Protein AF-A0A291QU76-F1 (afdb_monomer)

pLDDT: mean 84.88, std 20.22, range [33.25, 98.44]

Nearest PDB structures (foldseek):
  8gyr-assembly1_A  TM=4.270E-01  e=1.114E-06  Leptospira interrogans
  8gyr-assembly2_B  TM=4.145E-01  e=8.036E-07  Leptospira interrogans
  2mog-assembly1_A  TM=7.307E-01  e=1.819E-03  Leptospira interrogans
  5ftx-assembly1_A  TM=3.458E-01  e=3.756E-04  Geobacillus stearothermophilus
  7r5j-assembly1_10  TM=3.584E-01  e=9.470E-04  Homo sapiens

Structure (mmCIF, N/CA/C/O backbone):
data_AF-A0A291QU76-F1
#
_entry.id   AF-A0A291QU76-F1
#
loop_
_atom_site.group_PDB
_atom_site.id
_atom_site.type_symbol
_atom_site.label_atom_id
_atom_site.label_alt_id
_atom_site.label_comp_id
_atom_site.label_asym_id
_atom_site.label_entity_id
_atom_site.label_seq_id
_atom_site.pdbx_PDB_ins_code
_atom_site.Cartn_x
_atom_site.Cartn_y
_atom_site.Cartn_z
_atom_site.occupancy
_atom_site.B_iso_or_equiv
_atom_site.auth_seq_id
_atom_site.auth_comp_id
_atom_site.auth_asym_id
_atom_site.auth_atom_id
_atom_site.pdbx_PDB_model_num
ATOM 1 N N . MET A 1 1 ? -95.114 -8.558 73.281 1.00 39.03 1 MET A N 1
ATOM 2 C CA . MET A 1 1 ? -94.793 -9.530 72.217 1.00 39.03 1 MET A CA 1
ATOM 3 C C . MET A 1 1 ? -93.273 -9.663 72.216 1.00 39.03 1 MET A C 1
ATOM 5 O O . MET A 1 1 ? -92.618 -8.633 72.259 1.00 39.03 1 MET A O 1
ATOM 9 N N . LEU A 1 2 ? -92.805 -10.906 72.375 1.00 35.25 2 LEU A N 1
ATOM 10 C CA . LEU A 1 2 ? -91.443 -11.464 72.524 1.00 35.25 2 LEU A CA 1
ATOM 11 C C . LEU A 1 2 ? -90.247 -10.592 72.062 1.00 35.25 2 LEU A C 1
ATOM 13 O O . LEU A 1 2 ? -90.360 -9.896 71.069 1.00 35.25 2 LEU A O 1
ATOM 17 N N . GLY A 1 3 ? -89.036 -10.650 72.624 1.00 33.84 3 GLY A N 1
ATOM 18 C CA . GLY A 1 3 ? -88.432 -11.538 73.617 1.00 33.84 3 GLY A CA 1
ATOM 19 C C . GLY A 1 3 ? -86.895 -11.352 73.636 1.00 33.84 3 GLY A C 1
ATOM 20 O O . GLY A 1 3 ? -86.283 -11.093 72.609 1.00 33.84 3 GLY A O 1
ATOM 21 N N . TYR A 1 4 ? -86.337 -11.429 74.845 1.00 39.12 4 TYR A N 1
ATOM 22 C CA . TYR A 1 4 ? -85.013 -11.892 75.300 1.00 39.12 4 TYR A CA 1
ATOM 23 C C . TYR A 1 4 ? -83.750 -11.945 74.387 1.00 39.12 4 TYR A C 1
ATOM 25 O O . TYR A 1 4 ? -83.685 -12.710 73.436 1.00 39.12 4 TYR A O 1
ATOM 33 N N . ILE A 1 5 ? -82.694 -11.235 74.843 1.00 42.47 5 ILE A N 1
ATOM 34 C CA . ILE A 1 5 ? -81.331 -11.696 75.252 1.00 42.47 5 ILE A CA 1
ATOM 35 C C . ILE A 1 5 ? -80.608 -12.753 74.372 1.00 42.47 5 ILE A C 1
ATOM 37 O O . ILE A 1 5 ? -81.045 -13.894 74.339 1.00 42.47 5 ILE A O 1
ATOM 41 N N . ASN A 1 6 ? -79.395 -12.477 73.846 1.00 38.00 6 ASN A N 1
ATOM 42 C CA . ASN A 1 6 ? -78.096 -12.831 74.476 1.00 38.00 6 ASN A CA 1
ATOM 43 C C . ASN A 1 6 ? -76.852 -12.539 73.601 1.00 38.00 6 ASN A C 1
ATOM 45 O O . ASN A 1 6 ? -76.893 -12.509 72.377 1.00 38.00 6 ASN A O 1
ATOM 49 N N . LYS A 1 7 ? -75.741 -12.368 74.319 1.00 43.84 7 LYS A N 1
ATOM 50 C CA . LYS A 1 7 ? -74.349 -12.068 73.966 1.00 43.84 7 LYS A CA 1
ATOM 51 C C . LYS A 1 7 ? -73.712 -13.019 72.941 1.00 43.84 7 LYS A C 1
ATOM 53 O O . LYS A 1 7 ? -73.830 -14.227 73.097 1.00 43.84 7 LYS A O 1
ATOM 58 N N . GLN A 1 8 ? -72.860 -12.479 72.067 1.00 41.19 8 GLN A N 1
ATOM 59 C CA . GLN A 1 8 ? -71.546 -13.058 71.751 1.00 41.19 8 GLN A CA 1
ATOM 60 C C . GLN A 1 8 ? -70.577 -11.932 71.366 1.00 41.19 8 GLN A C 1
ATOM 62 O O . GLN A 1 8 ? -70.930 -10.969 70.692 1.00 41.19 8 GLN A O 1
ATOM 67 N N . LEU A 1 9 ? -69.365 -12.066 71.880 1.00 39.44 9 LEU A N 1
ATOM 68 C CA . LEU A 1 9 ? -68.277 -11.107 71.921 1.00 39.44 9 LEU A CA 1
ATOM 69 C C . LEU A 1 9 ? -67.178 -11.669 71.015 1.00 39.44 9 LEU A C 1
ATOM 71 O O . LEU A 1 9 ? -66.659 -12.729 71.342 1.00 39.44 9 LEU A O 1
ATOM 75 N N . ILE A 1 10 ? -66.798 -11.003 69.921 1.00 42.12 10 ILE A N 1
ATOM 76 C CA . ILE A 1 10 ? -65.513 -11.278 69.253 1.00 42.12 10 ILE A CA 1
ATOM 77 C C . ILE A 1 10 ? -64.851 -9.954 68.874 1.00 42.12 10 ILE A C 1
ATOM 79 O O . ILE A 1 10 ? -65.246 -9.262 67.940 1.00 42.12 10 ILE A O 1
ATOM 83 N N . ILE A 1 11 ? -63.823 -9.633 69.654 1.00 43.44 11 ILE A N 1
ATOM 84 C CA . ILE A 1 11 ? -62.737 -8.712 69.337 1.00 43.44 11 ILE A CA 1
ATOM 85 C C . ILE A 1 11 ? -61.771 -9.470 68.421 1.00 43.44 11 ILE A C 1
ATOM 87 O O . ILE A 1 11 ? -61.241 -10.493 68.848 1.00 43.44 11 ILE A O 1
ATOM 91 N N . ILE A 1 12 ? -61.479 -8.954 67.223 1.00 42.62 12 ILE A N 1
ATOM 92 C CA . ILE A 1 12 ? -60.177 -9.167 66.573 1.00 42.62 12 ILE A CA 1
ATOM 93 C C . ILE A 1 12 ? -59.678 -7.823 66.042 1.00 42.62 12 ILE A C 1
ATOM 95 O O . ILE A 1 12 ? -60.292 -7.178 65.196 1.00 42.62 12 ILE A O 1
ATOM 99 N N . CYS A 1 13 ? -58.553 -7.420 66.616 1.00 34.59 13 CYS A N 1
ATOM 100 C CA . CYS A 1 13 ? -57.717 -6.300 66.235 1.00 34.59 13 CYS A CA 1
ATOM 101 C C . CYS A 1 13 ? -56.844 -6.613 65.000 1.00 34.59 13 CYS A C 1
ATOM 103 O O . CYS A 1 13 ? -56.487 -7.765 64.773 1.00 34.59 13 CYS A O 1
ATOM 105 N N . LEU A 1 14 ? -56.361 -5.523 64.382 1.00 33.25 14 LEU A N 1
ATOM 106 C CA . LEU A 1 14 ? -55.008 -5.302 63.827 1.00 33.25 14 LEU A CA 1
ATOM 107 C C . LEU A 1 14 ? -54.698 -5.517 62.320 1.00 33.25 14 LEU A C 1
ATOM 109 O O . LEU A 1 14 ? -54.847 -6.593 61.759 1.00 33.25 14 LEU A O 1
ATOM 113 N N . LEU A 1 15 ? -54.053 -4.453 61.801 1.00 35.44 15 LEU A N 1
ATOM 114 C CA . LEU A 1 15 ? -52.901 -4.390 60.875 1.00 35.44 15 LEU A CA 1
ATOM 115 C C . LEU A 1 15 ? -53.131 -4.334 59.348 1.00 35.44 15 LEU A C 1
ATOM 117 O O . LEU A 1 15 ? -53.222 -5.335 58.653 1.00 35.44 15 LEU A O 1
ATOM 121 N N . SER A 1 16 ? -53.103 -3.089 58.849 1.00 43.22 16 SER A N 1
ATOM 122 C CA . SER A 1 16 ? -52.225 -2.565 57.780 1.00 43.22 16 SER A CA 1
ATOM 123 C C . SER A 1 16 ? -51.611 -3.526 56.749 1.00 43.22 16 SER A C 1
ATOM 125 O O . SER A 1 16 ? -50.797 -4.368 57.114 1.00 43.22 16 SER A O 1
ATOM 127 N N . ALA A 1 17 ? -51.780 -3.213 55.459 1.00 40.34 17 ALA A N 1
ATOM 128 C CA . ALA A 1 17 ? -50.692 -3.292 54.476 1.00 40.34 17 ALA A CA 1
ATOM 129 C C . ALA A 1 17 ? -51.059 -2.512 53.203 1.00 40.34 17 ALA A C 1
ATOM 131 O O . ALA A 1 17 ? -51.956 -2.897 52.456 1.00 40.34 17 ALA A O 1
ATOM 132 N N . GLY A 1 18 ? -50.352 -1.407 52.957 1.00 40.91 18 GLY A N 1
ATOM 133 C CA . GLY A 1 18 ? -50.346 -0.746 51.659 1.00 40.91 18 GLY A CA 1
ATOM 134 C C . GLY A 1 18 ? -49.706 -1.661 50.618 1.00 40.91 18 GLY A C 1
ATOM 135 O O . GLY A 1 18 ? -48.586 -2.135 50.804 1.00 40.91 18 GLY A O 1
ATOM 136 N N . MET A 1 19 ? -50.418 -1.905 49.522 1.00 39.62 19 MET A N 1
ATOM 137 C CA . MET A 1 19 ? -49.893 -2.601 48.351 1.00 39.62 19 MET A CA 1
ATOM 138 C C . MET A 1 19 ? -48.936 -1.664 47.598 1.00 39.62 19 MET A C 1
ATOM 140 O O . MET A 1 19 ? -49.296 -0.997 46.632 1.00 39.62 19 MET A O 1
ATOM 144 N N . LEU A 1 20 ? -47.693 -1.605 48.073 1.00 41.12 20 LEU A N 1
ATOM 145 C CA . LEU A 1 20 ? -46.532 -1.232 47.272 1.00 41.12 20 LEU A CA 1
ATOM 146 C C . LEU A 1 20 ? -46.257 -2.409 46.333 1.00 41.12 20 LEU A C 1
ATOM 148 O O . LEU A 1 20 ? -45.605 -3.382 46.705 1.00 41.12 20 LEU A O 1
ATOM 152 N N . ILE A 1 21 ? -46.805 -2.349 45.119 1.00 49.16 21 ILE A N 1
ATOM 153 C CA . ILE A 1 21 ? -46.389 -3.252 44.047 1.00 49.16 21 ILE A CA 1
ATOM 154 C C . ILE A 1 21 ? -45.008 -2.774 43.610 1.00 49.16 21 ILE A C 1
ATOM 156 O O . ILE A 1 21 ? -44.861 -1.807 42.864 1.00 49.16 21 ILE A O 1
ATOM 160 N N . CYS A 1 22 ? -43.994 -3.435 44.158 1.00 36.03 22 CYS A N 1
ATOM 161 C CA . CYS A 1 22 ? -42.604 -3.311 43.768 1.00 36.03 22 CYS A CA 1
ATOM 162 C C . CYS A 1 22 ? -42.485 -3.519 42.254 1.00 36.03 22 CYS A C 1
ATOM 164 O O . CYS A 1 22 ? -42.681 -4.628 41.757 1.00 36.03 22 CYS A O 1
ATOM 166 N N . TRP A 1 23 ? -42.139 -2.465 41.515 1.00 36.78 23 TRP A N 1
ATOM 167 C CA . TRP A 1 23 ? -41.517 -2.642 40.210 1.00 36.78 23 TRP A CA 1
ATOM 168 C C . TRP A 1 23 ? -40.226 -3.437 40.420 1.00 36.78 23 TRP A C 1
ATOM 170 O O . TRP A 1 23 ? -39.407 -3.036 41.256 1.00 36.78 23 TRP A O 1
ATOM 180 N N . PRO A 1 24 ? -40.016 -4.564 39.721 1.00 47.06 24 PRO A N 1
ATOM 181 C CA . PRO A 1 24 ? -38.728 -5.220 39.765 1.00 47.06 24 PRO A CA 1
ATOM 182 C C . PRO A 1 24 ? -37.724 -4.267 39.121 1.00 47.06 24 PRO A C 1
ATOM 184 O O . PRO A 1 24 ? -37.724 -4.055 37.909 1.00 47.06 24 PRO A O 1
ATOM 187 N N . ASN A 1 25 ? -36.869 -3.676 39.956 1.00 40.41 25 ASN A N 1
ATOM 188 C CA . ASN A 1 25 ? -35.617 -3.074 39.530 1.00 40.41 25 ASN A CA 1
ATOM 189 C C . ASN A 1 25 ? -34.747 -4.194 38.947 1.00 40.41 25 ASN A C 1
ATOM 191 O O . ASN A 1 25 ? -33.848 -4.708 39.611 1.00 40.41 25 ASN A O 1
ATOM 195 N N . HIS A 1 26 ? -35.003 -4.585 37.700 1.00 43.62 26 HIS A N 1
ATOM 196 C CA . HIS A 1 26 ? -33.980 -5.204 36.877 1.00 43.62 26 HIS A CA 1
ATOM 197 C C . HIS A 1 26 ? -32.959 -4.111 36.561 1.00 43.62 26 HIS A C 1
ATOM 199 O O . HIS A 1 26 ? -32.961 -3.506 35.493 1.00 43.62 26 HIS A O 1
ATOM 205 N N . LEU A 1 27 ? -32.078 -3.844 37.524 1.00 46.00 27 LEU A N 1
ATOM 206 C CA . LEU A 1 27 ? -30.747 -3.345 37.223 1.00 46.00 27 LEU A CA 1
ATOM 207 C C . LEU A 1 27 ? -30.069 -4.465 36.434 1.00 46.00 27 LEU A C 1
ATOM 209 O O . LEU A 1 27 ? -29.415 -5.333 37.007 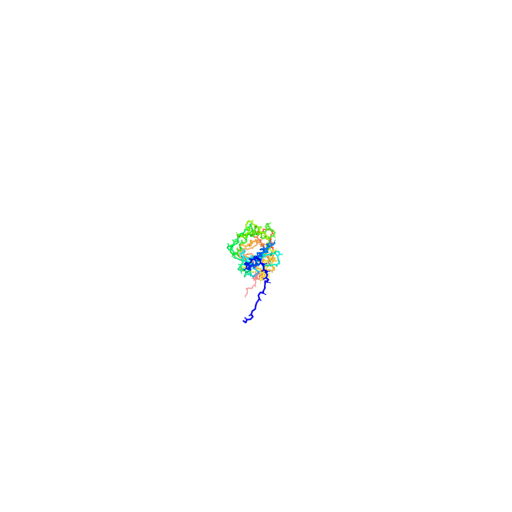1.00 46.00 27 LEU A O 1
ATOM 213 N N . ALA A 1 28 ? -30.321 -4.514 35.126 1.00 48.72 28 ALA A N 1
ATOM 214 C CA . ALA A 1 28 ? -29.556 -5.354 34.227 1.00 48.72 28 ALA A CA 1
ATOM 215 C C . ALA A 1 28 ? -28.096 -4.937 34.406 1.00 48.72 28 ALA A C 1
ATOM 217 O O . ALA A 1 28 ? -27.732 -3.796 34.112 1.00 48.72 28 ALA A O 1
ATOM 218 N N . ALA A 1 29 ? -27.289 -5.830 34.982 1.00 58.94 29 ALA A N 1
ATOM 219 C CA . ALA A 1 29 ? -25.856 -5.631 35.059 1.00 58.94 29 ALA A CA 1
ATOM 220 C C . ALA A 1 29 ? -25.370 -5.359 33.633 1.00 58.94 29 ALA A C 1
ATOM 222 O O 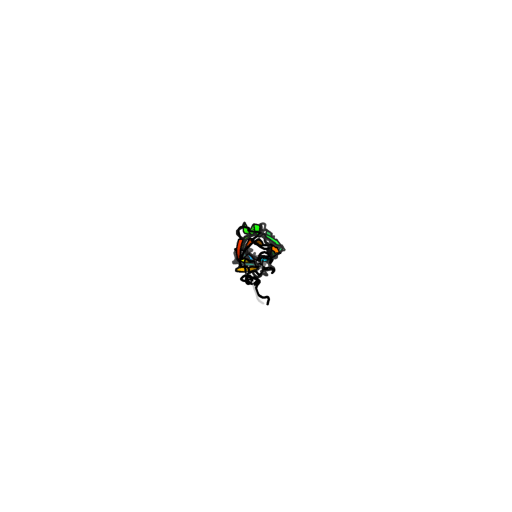. ALA A 1 29 ? -25.632 -6.143 32.722 1.00 58.94 29 ALA A O 1
ATOM 223 N N . GLN A 1 30 ? -24.760 -4.196 33.427 1.00 68.38 30 GLN A N 1
ATOM 224 C CA . GLN A 1 30 ? -24.302 -3.784 32.110 1.00 68.38 30 GLN A CA 1
ATOM 225 C C . GLN A 1 30 ? -23.217 -4.773 31.671 1.00 68.38 30 GLN A C 1
ATOM 227 O O . GLN A 1 30 ? -22.220 -4.926 32.382 1.00 68.38 30 GLN A O 1
ATOM 232 N N . ALA A 1 31 ? -23.439 -5.472 30.553 1.00 80.56 31 ALA A N 1
ATOM 233 C CA . ALA A 1 31 ? -22.505 -6.470 30.043 1.00 80.56 31 ALA A CA 1
ATOM 234 C C . ALA A 1 31 ? -21.096 -5.869 29.923 1.00 80.56 31 ALA A C 1
ATOM 236 O O . ALA A 1 31 ? -20.922 -4.709 29.519 1.00 80.56 31 ALA A O 1
ATOM 237 N N . LYS A 1 32 ? -20.072 -6.636 30.298 1.00 86.00 32 LYS A N 1
ATOM 238 C CA . LYS A 1 32 ? -18.687 -6.161 30.326 1.00 86.00 32 LYS A CA 1
ATOM 239 C C . LYS A 1 32 ? -18.028 -6.443 28.984 1.00 86.00 32 LYS A C 1
ATOM 241 O O . LYS A 1 32 ? -18.043 -7.568 28.500 1.00 86.00 32 LYS A O 1
ATOM 246 N N . VAL A 1 33 ? -17.356 -5.439 28.420 1.00 89.06 33 VAL A N 1
ATOM 247 C CA . VAL A 1 33 ? -16.551 -5.645 27.206 1.00 89.06 33 VAL A CA 1
ATOM 248 C C . VAL A 1 33 ? -15.379 -6.588 27.507 1.00 89.06 33 VAL A C 1
ATOM 250 O O . VAL A 1 33 ? -14.545 -6.281 28.374 1.00 89.06 33 VAL A O 1
ATOM 253 N N . LEU A 1 34 ? -15.312 -7.700 26.776 1.00 89.81 34 LEU A N 1
ATOM 254 C CA . LEU A 1 34 ? -14.244 -8.697 26.811 1.00 89.81 34 LEU A CA 1
ATOM 255 C C . LEU A 1 34 ? -13.094 -8.339 25.874 1.00 89.81 34 LEU A C 1
ATOM 257 O O . LEU A 1 34 ? -11.945 -8.316 26.308 1.00 89.81 34 LEU A O 1
ATOM 261 N N . SER A 1 35 ? -13.400 -8.059 24.610 1.00 92.62 35 SER A N 1
ATOM 262 C CA . SER A 1 35 ? -12.402 -7.811 23.572 1.00 92.62 35 SER A CA 1
ATOM 263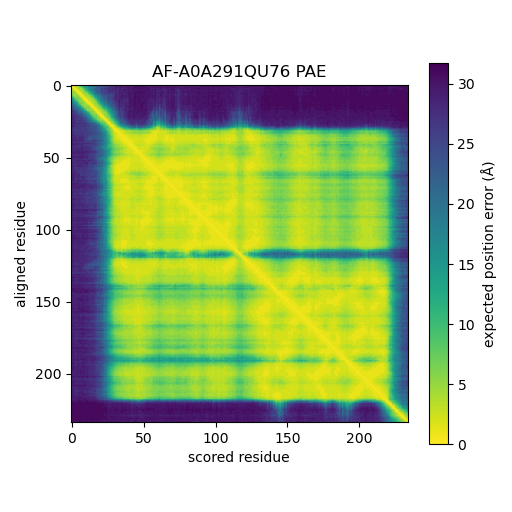 C C . SER A 1 35 ? -12.907 -6.819 22.532 1.00 92.62 35 SER A C 1
ATOM 265 O O . SER A 1 35 ? -14.088 -6.459 22.493 1.00 92.62 35 SER A O 1
ATOM 267 N N . ILE A 1 36 ? -11.978 -6.363 21.699 1.00 96.19 36 ILE A N 1
ATOM 268 C CA . ILE A 1 36 ? -12.253 -5.479 20.581 1.00 96.19 36 ILE A CA 1
ATOM 269 C C . ILE A 1 36 ? -11.540 -5.993 19.334 1.00 96.19 36 ILE A C 1
ATOM 271 O O . ILE A 1 36 ? -10.402 -6.453 19.404 1.00 96.19 36 ILE A O 1
ATOM 275 N N . GLU A 1 37 ? -12.232 -5.942 18.205 1.00 97.31 37 GLU A N 1
ATOM 276 C CA . GLU A 1 37 ? -11.709 -6.292 16.888 1.00 97.31 37 GLU A CA 1
ATOM 277 C C . GLU A 1 37 ? -11.714 -5.044 16.005 1.00 97.31 37 GLU A C 1
ATOM 279 O O . GLU A 1 37 ? -12.698 -4.299 15.971 1.00 97.31 37 GLU A O 1
ATOM 284 N N . ALA A 1 38 ? -10.627 -4.828 15.267 1.00 97.94 38 ALA A N 1
ATOM 285 C CA . ALA A 1 38 ? -10.529 -3.795 14.248 1.00 97.94 38 ALA A CA 1
ATOM 286 C C . ALA A 1 38 ? -10.846 -4.365 12.860 1.00 97.94 38 ALA A C 1
ATOM 288 O O . ALA A 1 38 ? -10.333 -5.411 12.472 1.00 97.94 38 ALA A O 1
ATOM 289 N N . VAL A 1 39 ? -11.646 -3.639 12.079 1.00 97.50 39 VAL A N 1
ATOM 290 C CA . VAL A 1 39 ? -12.041 -4.025 10.719 1.00 97.50 39 VAL A CA 1
ATOM 291 C C . VAL A 1 39 ? -11.690 -2.914 9.741 1.00 97.50 39 VAL A C 1
ATOM 293 O O . VAL A 1 39 ? -12.132 -1.778 9.898 1.00 97.50 39 VAL A O 1
ATOM 296 N N . LEU A 1 40 ? -10.926 -3.259 8.707 1.00 95.12 40 LEU A N 1
ATOM 297 C CA . LEU A 1 40 ? -10.583 -2.374 7.595 1.00 95.12 40 LEU A CA 1
ATOM 298 C C . LEU A 1 40 ? -11.649 -2.435 6.492 1.00 95.12 40 LEU A C 1
ATOM 300 O O . LEU A 1 40 ? -12.206 -3.503 6.225 1.00 95.12 40 LEU A O 1
ATOM 304 N N . ASP A 1 41 ? -11.871 -1.328 5.785 1.00 94.94 41 ASP A N 1
ATOM 305 C CA . ASP A 1 41 ? -12.591 -1.356 4.510 1.00 94.94 41 ASP A CA 1
ATOM 306 C C . ASP A 1 41 ? -11.767 -2.106 3.449 1.00 94.94 41 ASP A C 1
ATOM 308 O O . ASP A 1 41 ? -10.678 -1.672 3.065 1.00 94.94 41 ASP A O 1
ATOM 312 N N . LYS A 1 42 ? -12.282 -3.254 2.996 1.00 88.44 42 LYS A N 1
ATOM 313 C CA . LYS A 1 42 ? -11.613 -4.140 2.028 1.00 88.44 42 LYS A CA 1
ATOM 314 C C . LYS A 1 42 ? -11.684 -3.614 0.593 1.00 88.44 42 LYS A C 1
ATOM 316 O O . LYS A 1 42 ? -10.801 -3.923 -0.215 1.00 88.44 42 LYS A O 1
ATOM 321 N N . GLU A 1 43 ? -12.704 -2.811 0.296 1.00 89.81 43 GLU A N 1
ATOM 322 C CA . GLU A 1 43 ? -12.912 -2.214 -1.025 1.00 89.81 43 GLU A CA 1
ATOM 323 C C . GLU A 1 43 ? -11.997 -1.003 -1.239 1.00 89.81 43 GLU A C 1
ATOM 325 O O . GLU A 1 43 ? -11.701 -0.622 -2.373 1.00 89.81 43 GLU A O 1
ATOM 330 N N . ALA A 1 44 ? -11.482 -0.422 -0.154 1.00 91.12 44 ALA A N 1
ATOM 331 C CA . ALA A 1 44 ? -10.509 0.649 -0.236 1.00 91.12 44 ALA A CA 1
ATOM 332 C C . ALA A 1 44 ? -9.191 0.185 -0.881 1.00 91.12 44 ALA A C 1
ATOM 334 O O . ALA A 1 44 ? -8.713 -0.941 -0.703 1.00 91.12 44 ALA A O 1
ATOM 335 N N . VAL A 1 45 ? -8.553 1.109 -1.601 1.00 92.12 45 VAL A N 1
ATOM 336 C CA . VAL A 1 45 ? -7.234 0.912 -2.220 1.00 92.12 45 VAL A CA 1
ATOM 337 C C . VAL A 1 45 ? -6.147 1.430 -1.278 1.00 92.12 45 VAL A C 1
ATOM 339 O O . VAL A 1 45 ? -5.404 2.371 -1.571 1.00 92.12 45 VAL A O 1
ATOM 342 N N . VAL A 1 46 ? -6.093 0.834 -0.087 1.00 92.81 46 VAL A N 1
ATOM 343 C CA . VAL A 1 46 ? -5.175 1.246 0.983 1.00 92.81 46 VAL A CA 1
ATOM 344 C C . VAL A 1 46 ? -3.710 1.093 0.563 1.00 92.81 46 VAL A C 1
ATOM 346 O O . VAL A 1 46 ? -2.853 1.851 1.009 1.00 92.81 46 VAL A O 1
ATOM 349 N N . GLU A 1 47 ? -3.424 0.154 -0.340 1.00 91.44 47 GLU A N 1
ATOM 350 C CA . GLU A 1 47 ? -2.116 -0.113 -0.938 1.00 91.44 47 GLU A CA 1
ATOM 351 C C . GLU A 1 47 ? -1.501 1.119 -1.615 1.00 91.44 47 GLU A C 1
ATOM 353 O O . GLU A 1 47 ? -0.275 1.267 -1.632 1.00 91.44 47 GLU A O 1
ATOM 358 N N . LEU A 1 48 ? -2.336 2.006 -2.168 1.00 87.44 48 LEU A N 1
ATOM 359 C CA . LEU A 1 48 ? -1.899 3.191 -2.908 1.00 87.44 48 LEU A CA 1
ATOM 360 C C . LEU A 1 48 ? -1.997 4.480 -2.089 1.00 87.44 48 LEU A C 1
ATOM 362 O O . LEU A 1 48 ? -1.103 5.318 -2.190 1.00 87.44 48 LEU A O 1
ATOM 366 N N . TYR A 1 49 ? -3.048 4.630 -1.281 1.00 89.12 49 TYR A N 1
ATOM 367 C CA . TYR A 1 49 ? -3.384 5.919 -0.666 1.00 89.12 49 TYR A CA 1
ATOM 368 C C . TYR A 1 49 ? -3.126 6.003 0.838 1.00 89.12 49 TYR A C 1
ATOM 370 O O . TYR A 1 49 ? -3.338 7.064 1.417 1.00 89.12 49 TYR A O 1
ATOM 378 N N . ASP A 1 50 ? -2.698 4.910 1.477 1.00 92.19 50 ASP A N 1
ATOM 379 C CA . ASP A 1 50 ? -2.380 4.822 2.913 1.00 92.19 50 ASP A CA 1
ATOM 380 C C . ASP A 1 50 ? -3.507 5.285 3.854 1.00 92.19 50 ASP A C 1
ATOM 382 O O . ASP A 1 50 ? -3.320 5.392 5.062 1.00 92.19 50 ASP A O 1
ATOM 386 N N . GLN A 1 51 ? -4.701 5.520 3.318 1.00 95.19 51 GLN A N 1
ATOM 387 C CA . GLN A 1 51 ? -5.861 6.016 4.029 1.00 95.19 51 GLN A CA 1
ATOM 388 C C . GLN A 1 51 ? -7.048 5.108 3.746 1.00 95.19 51 GLN A C 1
ATOM 390 O O . GLN A 1 51 ? -7.289 4.720 2.602 1.00 95.19 51 GLN A O 1
ATOM 395 N N . THR A 1 52 ? -7.805 4.783 4.787 1.00 96.44 52 THR A N 1
ATOM 396 C CA . THR A 1 52 ? -9.021 3.983 4.647 1.00 96.44 52 THR A CA 1
ATOM 397 C C . THR A 1 52 ? -9.943 4.143 5.850 1.00 96.44 52 THR A C 1
ATOM 399 O O . THR A 1 52 ? -9.538 4.632 6.909 1.00 96.44 52 THR A O 1
ATOM 402 N N . SER A 1 53 ? -11.199 3.752 5.668 1.00 97.19 53 SER A N 1
ATOM 403 C CA . SER A 1 53 ? -12.159 3.657 6.758 1.00 97.19 53 SER A CA 1
ATOM 404 C C . SER A 1 53 ? -11.853 2.438 7.630 1.00 97.19 53 SER A C 1
ATOM 406 O O . SER A 1 53 ? -11.449 1.381 7.142 1.00 97.19 53 SER A O 1
ATOM 408 N N . ILE A 1 54 ? -12.088 2.587 8.928 1.00 97.94 54 ILE A N 1
ATOM 409 C CA . ILE A 1 54 ? -11.970 1.539 9.938 1.00 97.94 54 ILE A CA 1
ATOM 410 C C . ILE A 1 54 ? -13.272 1.452 10.739 1.00 97.94 54 ILE A C 1
ATOM 412 O O . ILE A 1 54 ? -14.000 2.435 10.897 1.00 97.94 54 ILE A O 1
ATOM 416 N N . GLY A 1 55 ? -13.562 0.272 11.269 1.00 98.12 55 GLY A N 1
ATOM 417 C CA . GLY A 1 55 ? -14.578 0.058 12.287 1.00 98.12 55 GLY A CA 1
ATOM 418 C C . GLY A 1 55 ? -14.043 -0.779 13.439 1.00 98.12 55 GLY A C 1
ATOM 419 O O . GLY A 1 55 ? -13.083 -1.524 13.262 1.00 98.12 55 GLY A O 1
ATOM 420 N N . PHE A 1 56 ? -14.691 -0.681 14.598 1.00 97.94 56 PHE A N 1
ATOM 421 C CA . PHE A 1 56 ? -14.423 -1.567 15.727 1.00 97.94 56 PHE A CA 1
ATOM 422 C C . PHE A 1 56 ? -15.661 -2.379 16.104 1.00 97.94 56 PHE A C 1
ATOM 424 O O . PHE A 1 56 ? -16.789 -1.869 16.072 1.00 97.94 56 PHE A O 1
ATOM 431 N N . ILE A 1 57 ? -15.441 -3.639 16.472 1.00 97.56 57 ILE A N 1
ATOM 432 C CA . ILE A 1 57 ? -16.448 -4.548 17.019 1.00 97.56 57 ILE A CA 1
ATOM 433 C C . ILE A 1 57 ? -16.083 -4.812 18.477 1.00 97.56 57 ILE A C 1
ATOM 435 O O . ILE A 1 57 ? -15.009 -5.322 18.771 1.00 97.56 57 ILE A O 1
ATOM 439 N N . PHE A 1 58 ? -16.975 -4.440 19.388 1.00 95.12 58 PHE A N 1
ATOM 440 C CA . PHE A 1 58 ? -16.846 -4.687 20.818 1.00 95.12 58 PHE A CA 1
ATOM 441 C C . PHE A 1 58 ? -17.569 -5.990 21.138 1.00 95.12 58 PHE A C 1
ATOM 443 O O . PHE A 1 58 ? -18.771 -6.091 20.883 1.00 95.12 58 PHE A O 1
ATOM 450 N N . HIS A 1 59 ? -16.851 -6.959 21.695 1.00 94.12 59 HIS A N 1
ATOM 451 C CA . HIS A 1 59 ? -17.403 -8.241 22.123 1.00 94.12 59 HIS A CA 1
ATOM 452 C C . HIS A 1 59 ? -17.614 -8.222 23.633 1.00 94.12 59 HIS A C 1
ATOM 454 O O . HIS A 1 59 ? -16.708 -7.855 24.386 1.00 94.12 59 HIS A O 1
ATOM 460 N N . TYR A 1 60 ? -18.802 -8.613 24.075 1.00 92.94 60 TYR A N 1
ATOM 461 C CA . TYR A 1 60 ? -19.203 -8.597 25.478 1.00 92.94 60 TYR A CA 1
ATOM 462 C C . TYR A 1 60 ? -19.217 -10.006 26.074 1.00 92.94 60 TYR A C 1
ATOM 464 O O . TYR A 1 60 ? -19.216 -11.008 25.358 1.00 92.94 60 TYR A O 1
ATOM 472 N N . ASP A 1 61 ? -19.202 -10.082 27.401 1.00 92.06 61 ASP A N 1
ATOM 473 C CA . ASP A 1 61 ? -19.191 -11.338 28.159 1.00 92.06 61 ASP A CA 1
ATOM 474 C C . ASP A 1 61 ? -20.490 -12.138 28.075 1.00 92.06 61 ASP A C 1
ATOM 476 O O . ASP A 1 61 ? -20.469 -13.358 28.219 1.00 92.06 61 ASP A O 1
ATOM 480 N N . ASP A 1 62 ? -21.593 -11.473 27.752 1.00 92.25 62 ASP A N 1
ATOM 481 C CA . ASP A 1 62 ? -22.876 -12.093 27.422 1.00 92.25 62 ASP A CA 1
ATOM 482 C C . ASP A 1 62 ? -22.950 -12.627 25.975 1.00 92.25 62 ASP A C 1
ATOM 484 O O . ASP A 1 62 ? -23.988 -13.134 25.548 1.00 92.25 62 ASP A O 1
ATOM 488 N N . GLY A 1 63 ? -21.859 -12.515 25.207 1.00 92.25 63 GLY A N 1
ATOM 489 C CA . GLY A 1 63 ? -21.774 -12.924 23.805 1.00 92.25 63 GLY A CA 1
ATOM 490 C C . GLY A 1 63 ? -22.358 -11.914 22.814 1.00 92.25 63 GLY A C 1
ATOM 491 O O . GLY A 1 63 ? -22.259 -12.121 21.601 1.00 92.25 63 GLY A O 1
ATOM 492 N N . SER A 1 64 ? -22.939 -10.807 23.284 1.00 93.31 64 SER A N 1
ATOM 493 C CA . SER A 1 64 ? -23.398 -9.734 22.407 1.00 93.31 64 SER A CA 1
ATOM 494 C C . SER A 1 64 ? -22.217 -8.997 21.766 1.00 93.31 64 SER A C 1
ATOM 496 O O . SER A 1 64 ? -21.081 -9.019 22.249 1.00 93.31 64 SER A O 1
ATOM 498 N N . CYS A 1 65 ? -22.475 -8.362 20.621 1.00 94.88 65 CYS A N 1
ATOM 499 C CA . CYS A 1 65 ? -21.477 -7.583 19.896 1.00 94.88 65 CYS A CA 1
ATOM 500 C C . CYS A 1 65 ? -22.067 -6.240 19.469 1.00 94.88 65 CYS A C 1
ATOM 502 O O . CYS A 1 65 ? -23.159 -6.190 18.896 1.00 94.88 65 CYS A O 1
ATOM 504 N N . VAL A 1 66 ? -21.325 -5.153 19.679 1.00 95.31 66 VAL A N 1
ATOM 505 C CA . VAL A 1 66 ? -21.736 -3.802 19.273 1.00 95.31 66 VAL A CA 1
ATOM 506 C C . VAL A 1 66 ? -20.664 -3.185 18.384 1.00 95.31 66 VAL A C 1
ATOM 508 O O . VAL A 1 66 ? -19.472 -3.345 18.619 1.00 95.31 66 VAL A O 1
ATOM 511 N N . LYS A 1 67 ? -21.091 -2.487 17.331 1.00 97.69 67 LYS A N 1
ATOM 512 C CA . LYS A 1 67 ? -20.204 -1.958 16.289 1.00 97.69 67 LYS A CA 1
ATOM 513 C C . LYS A 1 67 ? -20.163 -0.434 16.302 1.00 97.69 67 LYS A C 1
ATOM 515 O O . LYS A 1 67 ? -21.118 0.224 16.727 1.00 97.69 67 LYS A O 1
ATOM 520 N N . THR A 1 68 ? -19.086 0.126 15.770 1.00 97.94 68 THR A N 1
ATOM 521 C CA . THR A 1 68 ? -18.979 1.563 15.497 1.00 97.94 68 THR A CA 1
ATOM 522 C C . THR A 1 68 ? -19.784 1.988 14.274 1.00 97.94 68 THR A C 1
ATOM 524 O O . THR A 1 68 ? -20.071 1.196 13.373 1.00 97.94 68 THR A O 1
ATOM 527 N N . GLU A 1 69 ? -20.155 3.264 14.240 1.00 97.69 69 GLU A N 1
ATOM 528 C CA . GLU A 1 69 ? -20.755 3.910 13.075 1.00 97.69 69 GLU A CA 1
ATOM 529 C C . GLU A 1 69 ? -19.786 3.965 11.874 1.00 97.69 69 GLU A C 1
ATOM 531 O O . GLU A 1 69 ? -18.619 3.579 11.962 1.00 97.69 69 GLU A O 1
ATOM 536 N N . GLY A 1 70 ? -20.257 4.457 10.725 1.00 97.06 70 GLY A N 1
ATOM 537 C CA . GLY A 1 70 ? -19.451 4.522 9.502 1.00 97.06 70 GLY A CA 1
ATOM 538 C C . GLY A 1 70 ? -19.386 3.164 8.805 1.00 97.06 70 GLY A C 1
ATOM 539 O O . GLY A 1 70 ? -20.433 2.627 8.441 1.00 97.06 70 GLY A O 1
ATOM 540 N N . LEU A 1 71 ? -18.178 2.611 8.641 1.00 97.62 71 LEU A N 1
ATOM 541 C CA . LEU A 1 71 ? -17.925 1.369 7.895 1.00 97.62 71 LEU A CA 1
ATOM 542 C C . LEU A 1 71 ? -18.851 0.217 8.320 1.00 97.62 71 LEU A C 1
ATOM 544 O O . LEU A 1 71 ? -19.453 -0.448 7.481 1.00 97.62 71 LEU A O 1
ATOM 548 N N . LEU A 1 72 ? -18.995 0.007 9.631 1.00 98.06 72 LEU A N 1
ATOM 549 C CA . LEU A 1 72 ? -19.746 -1.121 10.189 1.00 98.06 72 LEU A CA 1
ATOM 550 C C . LEU A 1 72 ? -21.226 -0.819 10.458 1.00 98.06 72 LEU A C 1
ATOM 552 O O . LEU A 1 72 ? -21.954 -1.716 10.889 1.00 98.06 72 LEU A O 1
ATOM 556 N N . LYS A 1 73 ? -21.677 0.418 10.202 1.00 97.38 73 LYS A N 1
ATOM 557 C CA . LYS A 1 73 ? -23.070 0.876 10.377 1.00 97.38 73 LYS A CA 1
ATOM 558 C C . LYS A 1 73 ? -23.654 0.593 11.774 1.00 97.38 73 LYS A C 1
ATOM 560 O O . LYS A 1 73 ? -24.851 0.355 11.911 1.00 97.38 73 LYS A O 1
ATOM 565 N N . GLY A 1 74 ? -22.814 0.599 12.806 1.00 97.44 74 GLY A N 1
ATOM 566 C CA . GLY A 1 74 ? -23.215 0.353 14.186 1.00 97.44 74 GLY A CA 1
ATOM 567 C C . GLY A 1 74 ? -23.637 1.610 14.957 1.00 97.44 74 GLY A C 1
ATOM 568 O O . GLY A 1 74 ? -23.517 2.730 14.453 1.00 97.44 74 GLY A O 1
ATOM 569 N N . PRO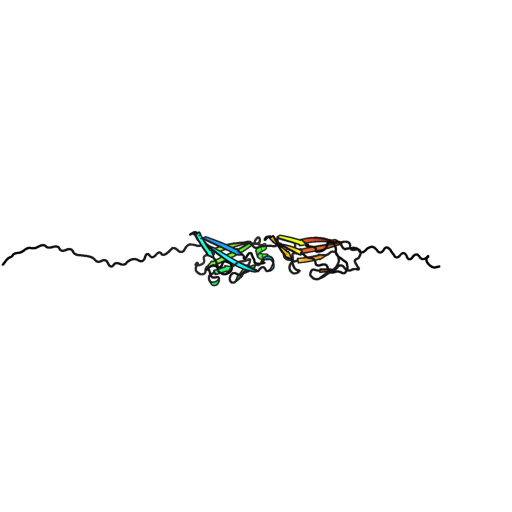 A 1 75 ? -24.141 1.437 16.192 1.00 96.12 75 PRO A N 1
ATOM 570 C CA . PRO A 1 75 ? -24.656 2.539 17.002 1.00 96.12 75 PRO A CA 1
ATOM 571 C C . PRO A 1 75 ? -23.575 3.328 17.761 1.00 96.12 75 PRO A C 1
ATOM 573 O O . PRO A 1 75 ? -23.852 4.452 18.191 1.00 96.12 75 PRO A O 1
ATOM 576 N N . ILE A 1 76 ? -22.363 2.786 17.952 1.00 94.81 76 ILE A N 1
ATOM 577 C CA . ILE A 1 76 ? -21.306 3.476 18.711 1.00 94.81 76 ILE A CA 1
ATOM 578 C C . ILE A 1 76 ? -20.773 4.648 17.887 1.00 94.81 76 ILE A C 1
ATOM 580 O O . ILE A 1 76 ? -20.231 4.471 16.797 1.00 94.81 76 ILE A O 1
ATOM 584 N N . ARG A 1 77 ? -20.912 5.859 18.430 1.00 96.38 77 ARG A N 1
ATOM 585 C CA . ARG A 1 77 ? -20.480 7.094 17.770 1.00 96.38 77 ARG A CA 1
ATOM 586 C C . ARG A 1 77 ? -19.003 7.372 18.021 1.00 96.38 77 ARG A C 1
ATOM 588 O O . ARG A 1 77 ? -18.552 7.289 19.161 1.00 96.38 77 ARG A O 1
ATOM 595 N N . TRP A 1 78 ? -18.274 7.824 17.003 1.00 96.62 78 TRP A N 1
ATOM 596 C CA . TRP A 1 78 ? -16.838 8.117 17.099 1.00 96.62 78 TRP A CA 1
ATOM 597 C C . TRP A 1 78 ? -16.512 9.163 18.158 1.00 96.62 78 TRP A C 1
ATOM 599 O O . TRP A 1 78 ? -15.510 9.054 18.853 1.00 96.62 78 TRP A O 1
ATOM 609 N N . LYS A 1 79 ? -17.401 10.143 18.356 1.00 95.06 79 LYS A N 1
ATOM 610 C CA . LYS A 1 79 ? -17.243 11.177 19.390 1.00 95.06 79 LYS A CA 1
ATOM 611 C C . LYS A 1 79 ? -17.240 10.628 20.825 1.00 95.06 79 LYS A C 1
ATOM 613 O O . LYS A 1 79 ? -16.863 11.368 21.736 1.00 95.06 79 LYS A O 1
ATOM 618 N N . HIS A 1 80 ? -17.697 9.391 21.039 1.00 94.06 80 HIS A N 1
ATOM 619 C CA . HIS A 1 80 ? -17.699 8.712 22.340 1.00 94.06 80 HIS A CA 1
ATOM 620 C C . HIS A 1 80 ? -16.464 7.832 22.560 1.00 94.06 80 HIS A C 1
ATOM 622 O O . HIS A 1 80 ? -16.322 7.267 23.639 1.00 94.06 80 HIS A O 1
ATOM 628 N N . LEU A 1 81 ? -15.569 7.744 21.576 1.00 95.00 81 LEU A N 1
ATOM 629 C CA . LEU A 1 81 ? -14.326 6.992 21.669 1.00 95.00 81 LEU A CA 1
ATOM 630 C C . LEU A 1 81 ? -13.130 7.948 21.670 1.00 95.00 81 LEU A C 1
ATOM 632 O O . LEU A 1 81 ? -13.136 8.983 20.998 1.00 95.00 81 LEU A O 1
ATOM 636 N N . SER A 1 82 ? -12.103 7.583 22.424 1.00 94.75 82 SER A N 1
ATOM 637 C CA . SER A 1 82 ? -10.733 8.051 22.259 1.00 94.75 82 SER A CA 1
ATOM 638 C C . SER A 1 82 ? -9.943 6.911 21.631 1.00 94.75 82 SER A C 1
ATOM 640 O O . SER A 1 82 ? -10.016 5.784 22.114 1.00 94.75 82 SER A O 1
ATOM 642 N N . VAL A 1 83 ? -9.253 7.182 20.526 1.00 96.81 83 VAL A N 1
ATOM 643 C CA . VAL A 1 83 ? -8.497 6.172 19.777 1.00 96.81 83 VAL A CA 1
ATOM 644 C C . VAL A 1 83 ? -7.109 6.726 19.502 1.00 96.81 83 VAL A C 1
ATOM 646 O O . VAL A 1 83 ? -6.981 7.800 18.907 1.00 96.81 83 VAL A O 1
ATOM 649 N N . SER A 1 84 ? -6.078 5.989 19.899 1.00 97.00 84 SER A N 1
ATOM 650 C CA . SER A 1 84 ? -4.679 6.314 19.623 1.00 97.00 84 SER A CA 1
ATOM 651 C C . SER A 1 84 ? -3.955 5.142 18.981 1.00 97.00 84 SER A C 1
ATOM 653 O O . SER A 1 84 ? -4.285 3.983 19.210 1.00 97.00 84 SER A O 1
ATOM 655 N N . SER A 1 85 ? -2.963 5.457 18.154 1.00 98.12 85 SER A N 1
ATOM 656 C CA . SER A 1 85 ? -2.099 4.467 17.522 1.00 98.12 85 SER A CA 1
ATOM 657 C C . SER A 1 85 ? -0.716 5.068 17.269 1.00 98.12 85 SER A C 1
ATOM 659 O O . SER A 1 85 ? -0.630 6.200 16.782 1.00 98.12 85 SER A O 1
ATOM 661 N N . PRO A 1 86 ? 0.375 4.330 17.537 1.00 97.88 86 PRO A N 1
ATOM 662 C CA . PRO A 1 86 ? 1.712 4.738 17.109 1.00 97.88 86 PRO A CA 1
ATOM 663 C C . PRO A 1 86 ? 1.907 4.667 15.585 1.00 97.88 86 PRO A C 1
ATOM 665 O O . PRO A 1 86 ? 2.724 5.403 15.031 1.00 97.88 86 PRO A O 1
ATOM 668 N N . GLN A 1 87 ? 1.175 3.787 14.889 1.00 98.25 87 GLN A N 1
ATOM 669 C CA . GLN A 1 87 ? 1.349 3.524 13.454 1.00 98.25 87 GLN A CA 1
ATOM 670 C C . GLN A 1 87 ? 0.291 4.198 12.575 1.00 98.25 87 GLN A C 1
ATOM 672 O O . GLN A 1 87 ? 0.382 4.112 11.351 1.00 98.25 87 GLN A O 1
ATOM 677 N N . ALA A 1 88 ? -0.703 4.876 13.147 1.00 97.88 88 ALA A N 1
ATOM 678 C CA . ALA A 1 88 ? -1.733 5.552 12.369 1.00 97.88 88 ALA A CA 1
ATOM 679 C C . ALA A 1 88 ? -2.257 6.817 13.048 1.00 97.88 88 ALA A C 1
ATOM 681 O O . ALA A 1 88 ? -2.386 6.901 14.266 1.00 97.88 88 ALA A O 1
ATOM 682 N N . ARG A 1 89 ? -2.643 7.801 12.234 1.00 98.06 89 ARG A N 1
ATOM 683 C CA . ARG A 1 89 ? -3.485 8.908 12.698 1.00 98.06 89 ARG A CA 1
ATOM 684 C C . ARG A 1 89 ? -4.936 8.516 12.516 1.00 98.06 89 ARG A C 1
ATOM 686 O O . ARG A 1 89 ? -5.331 8.135 11.419 1.00 98.06 89 ARG A O 1
ATOM 693 N N . PHE A 1 90 ? -5.726 8.661 13.568 1.00 97.81 90 PHE A N 1
ATOM 694 C CA . PHE A 1 90 ? -7.149 8.363 13.551 1.00 97.81 90 PHE A CA 1
ATOM 695 C C . PHE A 1 90 ? -7.982 9.648 13.539 1.00 97.81 90 PHE A C 1
ATOM 697 O O . PHE A 1 90 ? -7.690 10.599 14.266 1.00 97.81 90 PHE A O 1
ATOM 704 N N . LYS A 1 91 ? -9.050 9.674 12.736 1.00 96.94 91 LYS A N 1
ATOM 705 C CA . LYS A 1 91 ? -10.055 10.741 12.749 1.00 96.94 91 LYS A CA 1
ATOM 706 C C . LYS A 1 91 ? -11.411 10.216 12.281 1.00 96.94 91 LYS A C 1
ATOM 708 O O . LYS A 1 91 ? -11.587 9.930 11.104 1.00 96.94 91 LYS A O 1
ATOM 713 N N . ASN A 1 92 ? -12.387 10.162 13.191 1.00 95.56 92 ASN A N 1
ATOM 714 C CA . ASN A 1 92 ? -13.795 9.851 12.897 1.00 95.56 92 ASN A CA 1
ATOM 715 C C . ASN A 1 92 ? -14.002 8.592 12.030 1.00 95.56 92 ASN A C 1
ATOM 717 O O . ASN A 1 92 ? -14.723 8.635 11.035 1.00 95.56 92 ASN A O 1
ATOM 721 N N . GLY A 1 93 ? -13.352 7.483 12.390 1.00 97.12 93 GLY A N 1
ATOM 722 C CA . GLY A 1 93 ? -13.480 6.222 11.652 1.00 97.12 93 GLY A CA 1
ATOM 723 C C . GLY A 1 93 ? -12.651 6.149 10.375 1.00 97.12 93 GLY A C 1
ATOM 724 O O . GLY A 1 93 ? -12.836 5.230 9.588 1.00 97.12 93 GLY A O 1
ATOM 725 N N . VAL A 1 94 ? -11.738 7.094 10.163 1.00 97.56 94 VAL A N 1
ATOM 726 C CA . VAL A 1 94 ? -10.750 7.065 9.084 1.00 97.56 94 VAL A CA 1
ATOM 727 C C . VAL A 1 94 ? -9.360 7.013 9.700 1.00 97.56 94 VAL A C 1
ATOM 729 O O . VAL A 1 94 ? -9.073 7.736 10.658 1.00 97.56 94 VAL A O 1
ATOM 732 N N . ILE A 1 95 ? -8.498 6.171 9.139 1.00 97.56 95 ILE A N 1
ATOM 733 C CA . ILE A 1 95 ? -7.085 6.095 9.502 1.00 97.56 95 ILE A CA 1
ATOM 734 C C . ILE A 1 95 ? -6.214 6.580 8.351 1.00 97.56 95 ILE A C 1
ATOM 736 O O . ILE A 1 95 ? -6.498 6.287 7.193 1.00 97.56 95 ILE A O 1
ATOM 740 N N . LEU A 1 96 ? -5.147 7.300 8.687 1.00 97.50 96 LEU A N 1
ATOM 741 C CA . LEU A 1 96 ? -4.003 7.552 7.817 1.00 97.50 96 LEU A CA 1
ATOM 742 C C . LEU A 1 96 ? -2.812 6.776 8.381 1.00 97.50 96 LEU A C 1
ATOM 744 O O . LEU A 1 96 ? -2.336 7.067 9.481 1.00 97.50 96 LEU A O 1
ATOM 748 N N . ILE A 1 97 ? -2.362 5.780 7.636 1.00 96.81 97 ILE A N 1
ATOM 749 C CA . ILE A 1 97 ? -1.351 4.809 8.034 1.00 96.81 97 ILE A CA 1
ATOM 750 C C . ILE A 1 97 ? 0.044 5.406 7.849 1.00 96.81 97 ILE A C 1
ATOM 752 O O . ILE A 1 97 ? 0.397 5.903 6.782 1.00 96.81 97 ILE A O 1
ATOM 756 N N . ASN A 1 98 ? 0.882 5.281 8.874 1.00 95.81 98 ASN A N 1
ATOM 757 C CA . ASN A 1 98 ? 2.321 5.450 8.752 1.00 95.81 98 ASN A CA 1
ATOM 758 C C . ASN A 1 98 ? 2.951 4.106 8.353 1.00 95.81 98 ASN A C 1
ATOM 760 O O . ASN A 1 98 ? 3.128 3.207 9.178 1.00 95.81 98 ASN A O 1
ATOM 764 N N . ARG A 1 99 ? 3.297 3.973 7.069 1.00 91.31 99 ARG A N 1
ATOM 765 C CA . ARG A 1 99 ? 3.863 2.742 6.497 1.00 91.31 99 ARG A CA 1
ATOM 766 C C . ARG A 1 99 ? 5.206 2.349 7.090 1.00 91.31 99 ARG A C 1
ATOM 768 O O . ARG A 1 99 ? 5.465 1.159 7.241 1.00 91.31 99 ARG A O 1
ATOM 775 N N . GLU A 1 100 ? 6.038 3.322 7.438 1.00 92.00 100 GLU A N 1
ATOM 776 C CA . GLU A 1 100 ? 7.340 3.062 8.046 1.00 92.00 100 GLU A CA 1
ATOM 777 C C . GLU A 1 100 ? 7.172 2.476 9.450 1.00 92.00 100 GLU A C 1
ATOM 779 O O . GLU A 1 100 ? 7.698 1.399 9.733 1.00 92.00 100 GLU A O 1
ATOM 784 N N . ALA A 1 101 ? 6.355 3.125 10.285 1.00 95.44 101 ALA A N 1
ATOM 785 C CA . ALA A 1 101 ? 6.062 2.657 11.638 1.00 95.44 101 ALA A CA 1
ATOM 786 C C . ALA A 1 101 ? 5.343 1.298 11.635 1.00 95.44 101 ALA A C 1
ATOM 788 O O . ALA A 1 101 ? 5.657 0.431 12.447 1.00 95.44 101 ALA A O 1
ATOM 789 N N . SER A 1 102 ? 4.412 1.077 10.701 1.00 95.44 102 SER A N 1
ATOM 790 C CA . SER A 1 102 ? 3.738 -0.216 10.577 1.00 95.44 102 SER A CA 1
ATOM 791 C C . SER A 1 102 ? 4.673 -1.320 10.081 1.00 95.44 102 SER A C 1
ATOM 793 O O . SER A 1 102 ? 4.621 -2.423 10.612 1.00 95.44 102 SER A O 1
ATOM 795 N N . ARG A 1 103 ? 5.585 -1.053 9.133 1.00 93.38 103 ARG A N 1
ATOM 796 C CA . ARG A 1 103 ? 6.595 -2.041 8.705 1.00 93.38 103 ARG A CA 1
ATOM 797 C C . ARG A 1 103 ? 7.510 -2.447 9.861 1.00 93.38 103 ARG A C 1
ATOM 799 O O . ARG A 1 103 ? 7.784 -3.632 10.013 1.00 93.38 103 ARG A O 1
ATOM 806 N N . ALA A 1 104 ? 7.941 -1.490 10.684 1.00 94.31 104 ALA A N 1
ATOM 807 C CA . ALA A 1 104 ? 8.711 -1.784 11.894 1.00 94.31 104 ALA A CA 1
ATOM 808 C C . ALA A 1 104 ? 7.922 -2.652 12.894 1.00 94.31 104 ALA A C 1
ATOM 810 O O . ALA A 1 104 ? 8.519 -3.427 13.632 1.00 94.31 104 ALA A O 1
ATOM 811 N N . ASN A 1 105 ? 6.589 -2.566 12.864 1.00 96.69 105 ASN A N 1
ATOM 812 C CA . ASN A 1 105 ? 5.663 -3.387 13.639 1.00 96.69 105 ASN A CA 1
ATOM 813 C C . ASN A 1 105 ? 5.041 -4.531 12.812 1.00 96.69 105 ASN A C 1
ATOM 815 O O . ASN A 1 105 ? 3.838 -4.775 12.884 1.00 96.69 105 ASN A O 1
ATOM 819 N N . HIS A 1 106 ? 5.830 -5.197 11.964 1.00 95.81 106 HIS A N 1
ATOM 820 C CA . HIS A 1 106 ? 5.402 -6.383 11.204 1.00 95.81 106 HIS A CA 1
ATOM 821 C C . HIS A 1 106 ? 4.122 -6.193 10.364 1.00 95.81 106 HIS A C 1
ATOM 823 O O . HIS A 1 106 ? 3.300 -7.100 10.246 1.00 95.81 106 HIS A O 1
ATOM 829 N N . HIS A 1 107 ? 3.949 -5.007 9.776 1.00 95.44 107 HIS A N 1
ATOM 830 C CA . HIS A 1 107 ? 2.776 -4.615 8.983 1.00 95.44 107 HIS A CA 1
ATOM 831 C C . HIS A 1 107 ? 1.453 -4.649 9.758 1.00 95.44 107 HIS A C 1
ATOM 833 O O . HIS A 1 107 ? 0.384 -4.886 9.189 1.00 95.44 107 HIS A O 1
ATOM 839 N N . GLN A 1 108 ? 1.524 -4.378 11.060 1.00 96.88 108 GLN A N 1
ATOM 840 C CA . GLN A 1 108 ? 0.365 -4.222 11.925 1.00 96.88 108 GLN A CA 1
ATOM 841 C C . GLN A 1 108 ? 0.219 -2.776 12.395 1.00 96.88 108 GLN A C 1
ATOM 843 O O . GLN A 1 108 ? 1.191 -2.014 12.483 1.00 96.88 108 GLN A O 1
ATOM 848 N N . VAL A 1 109 ? -1.017 -2.400 12.698 1.00 98.12 109 VAL A N 1
ATOM 849 C CA . VAL A 1 109 ? -1.383 -1.144 13.348 1.00 98.12 109 VAL A CA 1
ATOM 850 C C . VAL A 1 109 ? -2.028 -1.488 14.680 1.00 98.12 109 VAL A C 1
ATOM 852 O O . VAL A 1 109 ? -3.060 -2.155 14.705 1.00 98.12 109 VAL A O 1
ATOM 855 N N . HIS A 1 110 ? -1.414 -1.026 15.763 1.00 98.31 110 HIS A N 1
ATOM 856 C CA . HIS A 1 110 ? -1.932 -1.202 17.111 1.00 98.31 110 HIS A CA 1
ATOM 857 C C . HIS A 1 110 ? -2.859 -0.042 17.466 1.00 98.31 110 HIS A C 1
ATOM 859 O O . HIS A 1 110 ? -2.525 1.114 17.181 1.00 98.31 110 HIS A O 1
ATOM 865 N N . PHE A 1 111 ? -3.992 -0.327 18.098 1.00 98.38 111 PHE A N 1
ATOM 866 C CA . PHE A 1 111 ? -4.930 0.681 18.577 1.00 98.38 111 PHE A CA 1
ATOM 867 C C . PHE A 1 111 ? -5.192 0.522 20.066 1.00 98.38 111 PHE A C 1
ATOM 869 O O . PHE A 1 111 ? -5.619 -0.544 20.502 1.00 98.38 111 PHE A O 1
ATOM 876 N N . ASP A 1 112 ? -5.051 1.629 20.787 1.00 97.44 112 ASP A N 1
ATOM 877 C CA . ASP A 1 112 ? -5.586 1.817 22.132 1.00 97.44 112 ASP A CA 1
ATOM 878 C C . ASP A 1 112 ? -6.912 2.572 22.031 1.00 97.44 112 ASP A C 1
ATOM 880 O O . ASP A 1 112 ? -6.993 3.637 21.408 1.00 97.44 112 ASP A O 1
ATOM 884 N N . ILE A 1 113 ? -7.966 2.005 22.614 1.00 96.06 113 ILE A N 1
ATOM 885 C CA . ILE A 1 113 ? -9.344 2.472 22.479 1.00 96.06 113 ILE A CA 1
ATOM 886 C C . ILE A 1 113 ? -9.961 2.607 23.866 1.00 96.06 113 ILE A C 1
ATOM 888 O O . ILE A 1 113 ? -10.114 1.637 24.606 1.00 96.06 113 ILE A O 1
ATOM 892 N N . GLU A 1 114 ? -10.375 3.821 24.198 1.00 92.62 114 GLU A N 1
ATOM 893 C CA . GLU A 1 114 ? -11.064 4.136 25.442 1.00 92.62 114 GLU A CA 1
ATOM 894 C C . GLU A 1 114 ? -12.454 4.690 25.122 1.00 92.62 114 GLU A C 1
ATOM 896 O O . GLU A 1 114 ? -12.600 5.674 24.391 1.00 92.62 114 GLU A O 1
ATOM 901 N N . ALA A 1 115 ? -13.498 4.073 25.674 1.00 86.50 115 ALA A N 1
ATOM 902 C CA . ALA A 1 115 ? -14.829 4.666 25.638 1.00 86.50 115 ALA A CA 1
ATOM 903 C C . ALA A 1 115 ? -14.931 5.735 26.735 1.00 86.50 115 ALA A C 1
ATOM 905 O O . ALA A 1 115 ? -14.540 5.502 27.878 1.00 86.50 115 ALA A O 1
ATOM 906 N N . LYS A 1 116 ? -15.461 6.917 26.404 1.00 77.44 116 LYS A N 1
ATOM 907 C CA . LYS A 1 116 ? -15.501 8.069 27.330 1.00 77.44 116 LYS A CA 1
ATOM 908 C C . LYS A 1 116 ? -16.294 7.807 28.616 1.00 77.44 116 LYS A C 1
ATOM 910 O O . LYS A 1 116 ? -16.104 8.508 29.604 1.00 77.44 116 LYS A O 1
ATOM 915 N N . ASP A 1 117 ? -17.188 6.827 28.602 1.00 71.12 117 ASP A N 1
ATOM 916 C CA . ASP A 1 117 ? -17.991 6.376 29.738 1.00 71.12 117 ASP A CA 1
ATOM 917 C C . ASP A 1 117 ? -17.346 5.219 30.529 1.00 71.12 117 ASP A C 1
ATOM 919 O O . ASP A 1 117 ? -17.779 4.922 31.644 1.00 71.12 117 ASP A O 1
ATOM 923 N N . ALA A 1 118 ? -16.270 4.607 30.022 1.00 67.19 118 ALA A N 1
ATOM 924 C CA . ALA A 1 118 ? -15.644 3.406 30.581 1.00 67.19 118 ALA A CA 1
ATOM 925 C C . ALA A 1 118 ? -14.596 3.664 31.683 1.00 67.19 118 ALA A C 1
ATOM 927 O O . ALA A 1 118 ? -13.796 2.779 31.991 1.00 67.19 118 ALA A O 1
ATOM 928 N N . LYS A 1 119 ? -14.614 4.848 32.314 1.00 70.38 119 LYS A N 1
ATOM 929 C CA . LYS A 1 119 ? -13.801 5.196 33.501 1.00 70.38 119 LYS A CA 1
ATOM 930 C C . LYS A 1 119 ? -12.304 4.839 33.376 1.00 70.38 119 LYS A C 1
ATOM 932 O O . LYS A 1 119 ? -11.734 4.287 34.315 1.00 70.38 119 LYS A O 1
ATOM 937 N N . GLY A 1 120 ? -11.661 5.123 32.241 1.00 72.88 120 GLY A N 1
ATOM 938 C CA . GLY A 1 120 ? -10.221 4.881 32.074 1.00 72.88 120 GLY A CA 1
ATOM 939 C C . GLY A 1 120 ? -9.833 3.465 31.644 1.00 72.88 120 GLY A C 1
ATOM 940 O O . GLY A 1 120 ? -8.643 3.167 31.560 1.00 72.88 120 GLY A O 1
ATOM 941 N N . LYS A 1 121 ? -10.789 2.563 31.375 1.00 86.25 121 LYS A N 1
ATOM 942 C CA . LYS A 1 121 ? -10.461 1.242 30.821 1.00 86.25 121 LYS A CA 1
ATOM 943 C C . LYS A 1 121 ? -10.074 1.378 29.346 1.00 86.25 121 LYS A C 1
ATOM 945 O O . LYS A 1 121 ? -10.936 1.611 28.500 1.00 86.25 121 LYS A O 1
ATOM 950 N N . VAL A 1 122 ? -8.798 1.147 29.054 1.00 92.38 122 VAL A N 1
ATOM 951 C CA . VAL A 1 122 ? -8.270 1.056 27.688 1.00 92.38 122 VAL A CA 1
ATOM 952 C C . VAL A 1 122 ? -8.393 -0.382 27.186 1.00 92.38 122 VAL A C 1
ATOM 954 O O . VAL A 1 122 ? -8.040 -1.335 27.883 1.00 92.38 122 VAL A O 1
ATOM 957 N N . LEU A 1 123 ? -8.937 -0.538 25.985 1.00 94.19 123 LEU A N 1
ATOM 958 C CA . LEU A 1 123 ? -8.974 -1.784 25.230 1.00 94.19 123 LEU A CA 1
ATOM 959 C C . LEU A 1 123 ? -7.972 -1.690 24.086 1.00 94.19 123 LEU A C 1
ATOM 961 O O . LEU A 1 123 ? -7.872 -0.641 23.457 1.00 94.19 123 LEU A O 1
ATOM 965 N N . ALA A 1 124 ? -7.284 -2.788 23.799 1.00 96.44 124 ALA A N 1
ATOM 966 C CA . ALA A 1 124 ? -6.281 -2.835 22.749 1.00 96.44 124 ALA A CA 1
ATOM 967 C C . ALA A 1 124 ? -6.656 -3.849 21.664 1.00 96.44 124 ALA A C 1
ATOM 969 O O . ALA A 1 124 ? -7.204 -4.913 21.967 1.00 96.44 124 ALA A O 1
ATOM 970 N N . CYS A 1 125 ? -6.337 -3.530 20.413 1.00 97.50 125 CYS A N 1
ATOM 971 C CA . CYS A 1 125 ? -6.398 -4.476 19.301 1.00 97.50 125 CYS A CA 1
ATOM 972 C C . CYS A 1 125 ? -5.384 -4.147 18.212 1.00 97.50 125 CYS A C 1
ATOM 974 O O . CYS A 1 125 ? -5.046 -2.983 17.990 1.00 97.50 125 CYS A O 1
ATOM 976 N N . ASP A 1 126 ? -4.996 -5.181 17.474 1.00 97.62 126 ASP A N 1
ATOM 977 C CA . ASP A 1 126 ? -4.123 -5.070 16.315 1.00 97.62 126 ASP A CA 1
ATOM 978 C C . ASP A 1 126 ? -4.905 -5.255 15.015 1.00 97.62 126 ASP A C 1
ATOM 980 O O . ASP A 1 126 ? -5.859 -6.032 14.931 1.00 97.62 126 ASP A O 1
ATOM 984 N N . LEU A 1 127 ? -4.468 -4.544 13.980 1.00 96.94 127 LEU A N 1
ATOM 985 C CA . LEU A 1 127 ? -4.986 -4.653 12.625 1.00 96.94 127 LEU A CA 1
ATOM 986 C C . LEU A 1 127 ? -3.839 -4.907 11.652 1.00 96.94 127 LEU A C 1
ATOM 988 O O . LEU A 1 127 ? -2.969 -4.053 11.475 1.00 96.94 127 LEU A O 1
ATOM 992 N N . ALA A 1 128 ? -3.861 -6.054 10.979 1.00 95.56 128 ALA A N 1
ATOM 993 C CA . ALA A 1 128 ? -2.973 -6.298 9.850 1.00 95.56 128 ALA A CA 1
ATOM 994 C C . ALA A 1 128 ? -3.377 -5.411 8.664 1.00 95.56 128 ALA A C 1
ATOM 996 O O . ALA A 1 128 ? -4.558 -5.320 8.318 1.00 95.56 128 ALA A O 1
ATOM 997 N N . ILE A 1 129 ? -2.397 -4.777 8.021 1.00 95.44 129 ILE A N 1
ATOM 998 C CA . ILE A 1 129 ? -2.625 -3.936 6.843 1.00 95.44 129 ILE A CA 1
ATOM 999 C C . ILE A 1 129 ? -1.946 -4.528 5.599 1.00 95.44 129 ILE A C 1
ATOM 1001 O O . ILE A 1 129 ? -0.844 -5.070 5.702 1.00 95.44 129 ILE A O 1
ATOM 1005 N N . PRO A 1 130 ? -2.548 -4.401 4.399 1.00 94.81 130 PRO A N 1
ATOM 1006 C CA . PRO A 1 130 ? -1.914 -4.837 3.157 1.00 94.81 130 PRO A CA 1
ATOM 1007 C C . PRO A 1 130 ? -0.584 -4.127 2.943 1.00 94.81 130 PRO A C 1
ATOM 1009 O O . PRO A 1 130 ? -0.524 -2.910 3.088 1.00 94.81 130 PRO A O 1
ATOM 1012 N N . TYR A 1 131 ? 0.465 -4.840 2.559 1.00 93.75 131 TYR A N 1
ATOM 1013 C CA . TYR A 1 131 ? 1.804 -4.294 2.333 1.00 93.75 131 TYR A CA 1
ATOM 1014 C C . TYR A 1 131 ? 2.350 -4.765 0.987 1.00 93.75 131 TYR A C 1
ATOM 1016 O O . TYR A 1 131 ? 1.814 -5.690 0.384 1.00 93.75 131 TYR A O 1
ATOM 1024 N N . LEU A 1 132 ? 3.382 -4.089 0.485 1.00 94.69 132 LEU A N 1
ATOM 1025 C CA . LEU A 1 132 ? 4.038 -4.477 -0.760 1.00 94.69 132 LEU A CA 1
ATOM 1026 C C . LEU A 1 132 ? 4.925 -5.699 -0.503 1.00 94.69 132 LEU A C 1
ATOM 1028 O O . LEU A 1 132 ? 5.844 -5.611 0.306 1.00 94.69 132 LEU A O 1
ATOM 1032 N N . ASP A 1 133 ? 4.639 -6.809 -1.177 1.00 95.31 133 ASP A N 1
ATOM 1033 C CA . ASP A 1 133 ? 5.335 -8.086 -1.000 1.00 95.31 133 ASP A CA 1
ATOM 1034 C C . ASP A 1 133 ? 6.498 -8.223 -1.992 1.00 95.31 133 ASP A C 1
ATOM 1036 O O . ASP A 1 133 ? 7.632 -8.520 -1.622 1.00 95.31 133 ASP A O 1
ATOM 1040 N N . SER A 1 134 ? 6.248 -7.911 -3.265 1.00 96.50 134 SER A N 1
ATOM 1041 C CA . SER A 1 134 ? 7.278 -7.915 -4.306 1.00 96.50 134 SER A CA 1
ATOM 1042 C C . SER A 1 134 ? 6.981 -6.922 -5.428 1.00 96.50 134 SER A C 1
ATOM 1044 O O . SER A 1 134 ? 5.886 -6.365 -5.530 1.00 96.50 134 SER A O 1
ATOM 1046 N N . ILE A 1 135 ? 7.980 -6.692 -6.282 1.00 97.94 135 ILE A N 1
ATOM 1047 C CA . ILE A 1 135 ? 7.860 -5.867 -7.486 1.00 97.94 135 ILE A CA 1
ATOM 1048 C C . ILE A 1 135 ? 8.328 -6.631 -8.722 1.00 97.94 135 ILE A C 1
ATOM 1050 O O . ILE A 1 135 ? 9.211 -7.486 -8.639 1.00 97.94 135 ILE A O 1
ATOM 1054 N N . ARG A 1 136 ? 7.777 -6.286 -9.887 1.00 97.88 136 ARG A N 1
ATOM 1055 C CA . ARG A 1 136 ? 8.190 -6.845 -11.182 1.00 97.88 136 ARG A CA 1
ATOM 1056 C C . ARG A 1 136 ? 8.100 -5.815 -12.299 1.00 97.88 136 ARG A C 1
ATOM 1058 O O . ARG A 1 136 ? 7.304 -4.884 -12.228 1.00 97.88 136 ARG A O 1
ATOM 1065 N N . PHE A 1 137 ? 8.873 -6.025 -13.360 1.00 97.75 137 PHE A N 1
ATOM 1066 C CA . PHE A 1 137 ? 8.617 -5.351 -14.630 1.00 97.75 137 PHE A CA 1
ATOM 1067 C C . PHE A 1 137 ? 7.457 -6.032 -15.362 1.00 97.75 137 PHE A C 1
ATOM 1069 O O . PHE A 1 137 ? 7.402 -7.260 -15.414 1.00 97.75 137 PHE A O 1
ATOM 1076 N N . ASN A 1 138 ? 6.572 -5.237 -15.960 1.00 97.06 138 ASN A N 1
ATOM 1077 C CA . ASN A 1 138 ? 5.534 -5.707 -16.876 1.00 97.06 138 ASN A CA 1
ATOM 1078 C C . ASN A 1 138 ? 5.730 -5.042 -18.247 1.00 97.06 138 ASN A C 1
ATOM 1080 O O . ASN A 1 138 ? 5.163 -3.991 -18.542 1.00 97.06 138 ASN A O 1
ATOM 1084 N N . HIS A 1 139 ? 6.617 -5.618 -19.058 1.00 93.56 139 HIS A N 1
ATOM 1085 C CA . HIS A 1 139 ? 7.022 -5.041 -20.340 1.00 93.56 139 HIS A CA 1
ATOM 1086 C C . HIS A 1 139 ? 5.931 -5.160 -21.403 1.00 93.56 139 HIS A C 1
ATOM 1088 O O . HIS A 1 139 ? 5.362 -6.227 -21.601 1.00 93.56 139 HIS A O 1
ATOM 1094 N N . TYR A 1 140 ? 5.701 -4.076 -22.145 1.00 90.38 140 TYR A N 1
ATOM 1095 C CA . TYR A 1 140 ? 4.732 -4.042 -23.250 1.00 90.38 140 TYR A CA 1
ATOM 1096 C C . TYR A 1 140 ? 5.329 -4.467 -24.604 1.00 90.38 140 TYR A C 1
ATOM 1098 O O . TYR A 1 140 ? 4.624 -4.507 -25.610 1.00 90.38 140 TYR A O 1
ATOM 1106 N N . THR A 1 141 ? 6.638 -4.727 -24.656 1.00 90.75 141 THR A N 1
ATOM 1107 C CA . THR A 1 141 ? 7.368 -5.164 -25.855 1.00 90.75 141 THR A CA 1
ATOM 1108 C C . THR A 1 141 ? 8.562 -6.023 -25.454 1.00 90.75 141 THR A C 1
ATOM 1110 O O . THR A 1 141 ? 9.160 -5.815 -24.398 1.00 90.75 141 THR A O 1
ATOM 1113 N N . ASP A 1 142 ? 8.978 -6.910 -26.351 1.00 90.31 142 ASP A N 1
ATOM 1114 C CA . ASP A 1 142 ? 10.156 -7.757 -26.154 1.00 90.31 142 ASP A CA 1
ATOM 1115 C C . ASP A 1 142 ? 11.472 -7.020 -26.442 1.00 90.31 142 ASP A C 1
ATOM 1117 O O . ASP A 1 142 ? 12.557 -7.541 -26.190 1.00 90.31 142 ASP A O 1
ATOM 1121 N N . SER A 1 143 ? 11.423 -5.827 -27.048 1.00 94.12 143 SER A N 1
ATOM 1122 C CA . SER A 1 143 ? 12.623 -5.059 -27.405 1.00 94.12 143 SER A CA 1
ATOM 1123 C C . SER A 1 143 ? 12.383 -3.554 -27.525 1.00 94.12 143 SER A C 1
ATOM 1125 O O . SER A 1 143 ? 11.365 -3.101 -28.056 1.00 94.12 143 SER A O 1
ATOM 1127 N N . LEU A 1 144 ? 13.385 -2.777 -27.117 1.00 95.12 144 LEU A N 1
ATOM 1128 C CA . LEU A 1 144 ? 13.470 -1.332 -27.298 1.00 95.12 144 LEU A CA 1
ATOM 1129 C C . LEU A 1 144 ? 13.719 -0.985 -28.765 1.00 95.12 144 LEU A C 1
ATOM 1131 O O . LEU A 1 144 ? 14.431 -1.689 -29.480 1.00 95.12 144 LEU A O 1
ATOM 1135 N N . LYS A 1 145 ? 13.184 0.153 -29.198 1.00 93.69 145 LYS A N 1
ATOM 1136 C CA . LYS A 1 145 ? 13.539 0.781 -30.471 1.00 93.69 145 LYS A CA 1
ATOM 1137 C C . LYS A 1 145 ? 14.335 2.046 -30.182 1.00 93.69 145 LYS A C 1
ATOM 1139 O O . LYS A 1 145 ? 13.968 2.821 -29.300 1.00 93.69 145 LYS A O 1
ATOM 1144 N N . LEU A 1 146 ? 15.408 2.254 -30.936 1.00 93.69 146 LEU A N 1
ATOM 1145 C CA . LEU A 1 146 ? 16.217 3.464 -30.840 1.00 93.69 146 LEU A CA 1
ATOM 1146 C C . LEU A 1 146 ? 15.389 4.712 -31.184 1.00 93.69 146 LEU A C 1
ATOM 1148 O O . LEU A 1 146 ? 14.556 4.680 -32.089 1.00 93.69 146 LEU A O 1
ATOM 1152 N N . GLY A 1 147 ? 15.608 5.806 -30.454 1.00 92.81 147 GLY A N 1
ATOM 1153 C CA . GLY A 1 147 ? 14.921 7.088 -30.647 1.00 92.81 147 GLY A CA 1
ATOM 1154 C C . GLY A 1 147 ? 13.460 7.123 -30.195 1.00 92.81 147 GLY A C 1
ATOM 1155 O O . GLY A 1 147 ? 12.816 8.161 -30.326 1.00 92.81 147 GLY A O 1
ATOM 1156 N N . ILE A 1 148 ? 12.929 6.027 -29.647 1.00 94.25 148 ILE A N 1
ATOM 1157 C CA . ILE A 1 148 ? 11.538 5.926 -29.195 1.00 94.25 148 ILE A CA 1
ATOM 1158 C C . ILE A 1 148 ? 11.508 5.807 -27.672 1.00 94.25 148 ILE A C 1
ATOM 1160 O O . ILE A 1 148 ? 12.306 5.088 -27.072 1.00 94.25 148 ILE A O 1
ATOM 1164 N N . ARG A 1 149 ? 10.574 6.527 -27.043 1.00 96.12 149 ARG A N 1
ATOM 1165 C CA . ARG A 1 149 ? 10.326 6.417 -25.605 1.00 96.12 149 ARG A CA 1
ATOM 1166 C C . ARG A 1 149 ? 9.667 5.083 -25.290 1.00 96.12 149 ARG A C 1
ATOM 1168 O O . ARG A 1 149 ? 8.655 4.731 -25.890 1.00 96.12 149 ARG A O 1
ATOM 1175 N N . TYR A 1 150 ? 10.240 4.372 -24.334 1.00 96.25 150 TYR A N 1
ATOM 1176 C CA . TYR A 1 150 ? 9.727 3.111 -23.842 1.00 96.25 150 TYR A CA 1
ATOM 1177 C C . TYR A 1 150 ? 9.281 3.250 -22.393 1.00 96.25 150 TYR A C 1
ATOM 1179 O O . TYR A 1 150 ? 10.107 3.495 -21.517 1.00 96.25 150 TYR A O 1
ATOM 1187 N N . TYR A 1 151 ? 7.987 3.076 -22.145 1.00 96.69 151 TYR A N 1
ATOM 1188 C CA . TYR A 1 151 ? 7.432 3.167 -20.803 1.00 96.69 151 TYR A CA 1
ATOM 1189 C C . TYR A 1 151 ? 7.838 1.953 -19.957 1.00 96.69 151 TYR A C 1
ATOM 1191 O O . TYR A 1 151 ? 7.513 0.809 -20.282 1.00 96.69 151 TYR A O 1
ATOM 1199 N N . LEU A 1 152 ? 8.540 2.206 -18.855 1.00 97.31 152 LEU A N 1
ATOM 1200 C CA . LEU A 1 152 ? 8.954 1.206 -17.877 1.00 97.31 152 LEU A CA 1
ATOM 1201 C C . LEU A 1 152 ? 7.830 0.972 -16.866 1.00 97.31 152 LEU A C 1
ATOM 1203 O O . LEU A 1 152 ? 7.792 1.596 -15.806 1.00 97.31 152 LEU A O 1
ATOM 1207 N N . ASN A 1 153 ? 6.933 0.038 -17.172 1.00 97.25 153 ASN A N 1
ATOM 1208 C CA . ASN A 1 153 ? 5.906 -0.363 -16.220 1.00 97.25 153 ASN A CA 1
ATOM 1209 C C . ASN A 1 153 ? 6.499 -1.270 -15.135 1.00 97.25 153 ASN A C 1
ATOM 1211 O O . ASN A 1 153 ? 6.984 -2.371 -15.420 1.00 97.25 153 ASN A O 1
ATOM 1215 N N . VAL A 1 154 ? 6.431 -0.808 -13.890 1.00 97.62 154 VAL A N 1
ATOM 1216 C CA . VAL A 1 154 ? 6.767 -1.597 -12.706 1.00 97.62 154 VAL A CA 1
ATOM 1217 C C . VAL A 1 154 ? 5.504 -1.787 -11.893 1.00 97.62 154 VAL A C 1
ATOM 1219 O O . VAL A 1 154 ? 4.849 -0.819 -11.517 1.00 97.62 154 VAL A O 1
ATOM 1222 N N . GLU A 1 155 ? 5.190 -3.036 -11.591 1.00 97.75 155 GLU A N 1
ATOM 1223 C CA . GLU A 1 155 ? 4.041 -3.408 -10.779 1.00 97.75 155 GLU A CA 1
ATOM 1224 C C . GLU A 1 155 ? 4.491 -3.815 -9.383 1.00 97.75 155 GLU A C 1
ATOM 1226 O O . GLU A 1 155 ? 5.516 -4.479 -9.215 1.00 97.75 155 GLU A O 1
ATOM 1231 N N . GLY A 1 156 ? 3.695 -3.434 -8.391 1.00 97.31 156 GLY A N 1
ATOM 1232 C CA . GLY A 1 156 ? 3.770 -3.937 -7.033 1.00 97.31 156 GLY A CA 1
ATOM 1233 C C . GLY A 1 156 ? 2.720 -5.013 -6.809 1.00 97.31 156 GLY A C 1
ATOM 1234 O O . GLY A 1 156 ? 1.546 -4.804 -7.113 1.00 97.31 156 GLY A O 1
ATOM 1235 N N . ILE A 1 157 ? 3.152 -6.147 -6.268 1.00 97.44 157 ILE A N 1
ATOM 1236 C CA . ILE A 1 157 ? 2.300 -7.244 -5.818 1.00 97.44 157 ILE A CA 1
ATOM 1237 C C . ILE A 1 157 ? 2.153 -7.092 -4.309 1.00 97.44 157 ILE A C 1
ATOM 1239 O O . ILE A 1 157 ? 3.144 -7.104 -3.578 1.00 97.44 157 I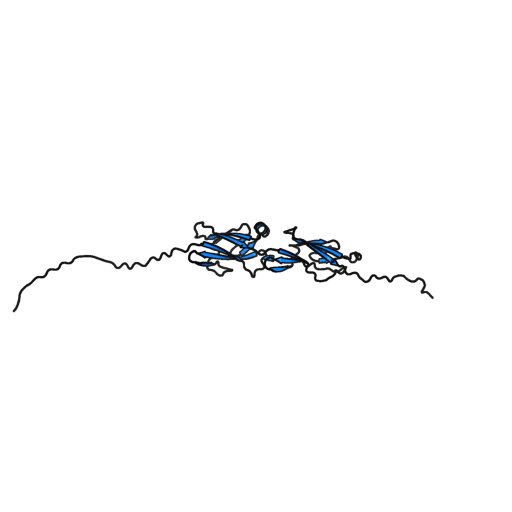LE A O 1
ATOM 1243 N N . PHE A 1 158 ? 0.925 -6.895 -3.846 1.00 95.81 158 PHE A N 1
ATOM 1244 C CA . PHE A 1 158 ? 0.636 -6.641 -2.439 1.00 95.81 158 PHE A CA 1
ATOM 1245 C C . PHE A 1 158 ? 0.198 -7.921 -1.728 1.00 95.81 158 PHE A C 1
ATOM 1247 O O . PHE A 1 158 ? -0.347 -8.829 -2.351 1.00 95.81 158 PHE A O 1
ATOM 1254 N N . SER A 1 159 ? 0.364 -7.976 -0.406 1.00 95.44 159 SER A N 1
ATOM 1255 C CA . SER A 1 159 ? -0.047 -9.116 0.425 1.00 95.44 159 SER A CA 1
ATOM 1256 C C . SER A 1 159 ? -1.558 -9.388 0.409 1.00 95.44 159 SER A C 1
ATOM 1258 O O . SER A 1 159 ? -1.996 -10.476 0.766 1.00 95.44 159 SER A O 1
ATOM 1260 N N . SER A 1 160 ? -2.362 -8.430 -0.064 1.00 93.44 160 SER A N 1
ATOM 1261 C CA . SER A 1 160 ? -3.787 -8.614 -0.365 1.00 93.44 160 SER A CA 1
ATOM 1262 C C . SER A 1 160 ? -4.057 -9.381 -1.668 1.00 93.44 160 SER A C 1
ATOM 1264 O O . SER A 1 160 ? -5.211 -9.664 -1.978 1.00 93.44 160 SER A O 1
ATOM 1266 N N . GLY A 1 161 ? -3.024 -9.679 -2.462 1.00 93.56 161 GLY A N 1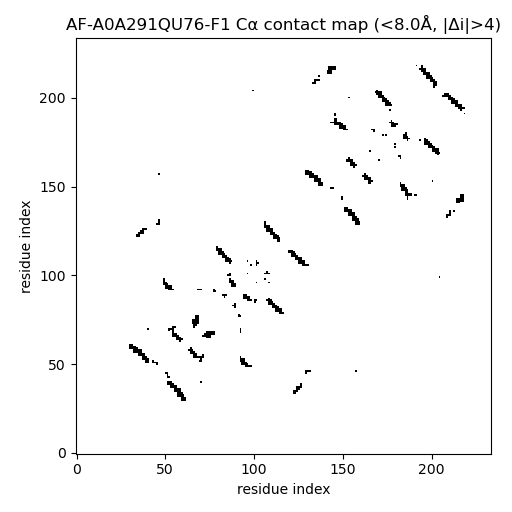
ATOM 1267 C CA . GLY A 1 161 ? -3.123 -10.253 -3.806 1.00 93.56 161 GLY A CA 1
ATOM 1268 C C . GLY A 1 161 ? -3.394 -9.226 -4.911 1.00 93.56 161 GLY A C 1
ATOM 1269 O O . GLY A 1 161 ? -3.372 -9.578 -6.090 1.00 93.56 161 GLY A O 1
ATOM 1270 N N . LYS A 1 162 ? -3.629 -7.952 -4.565 1.00 94.56 162 LYS A N 1
ATOM 1271 C CA . LYS A 1 162 ? -3.808 -6.879 -5.553 1.00 94.56 162 LYS A CA 1
ATOM 1272 C C . LYS A 1 162 ? -2.479 -6.566 -6.247 1.00 94.56 162 LYS A C 1
ATOM 1274 O O . LYS A 1 162 ? -1.414 -6.625 -5.632 1.00 94.56 162 LYS A O 1
ATOM 1279 N N . ILE A 1 163 ? -2.560 -6.195 -7.523 1.00 96.75 163 ILE A N 1
ATOM 1280 C CA . ILE A 1 163 ? -1.412 -5.789 -8.337 1.00 96.75 163 ILE A CA 1
ATOM 1281 C C . ILE A 1 163 ? -1.679 -4.383 -8.859 1.00 96.75 163 ILE A C 1
ATOM 1283 O O . ILE A 1 163 ? -2.696 -4.154 -9.514 1.00 96.75 163 ILE A O 1
ATOM 1287 N N . PHE A 1 164 ? -0.775 -3.448 -8.574 1.00 96.25 164 PHE A N 1
ATOM 1288 C CA . PHE A 1 164 ? -0.906 -2.060 -9.015 1.00 96.25 164 PHE A CA 1
ATOM 1289 C C . PHE A 1 164 ? 0.395 -1.524 -9.613 1.00 96.25 164 PHE A C 1
ATOM 1291 O O . PHE A 1 164 ? 1.472 -1.888 -9.133 1.00 96.25 164 PHE A O 1
ATOM 1298 N N . PRO A 1 165 ? 0.324 -0.629 -10.615 1.00 95.75 165 PRO A N 1
ATOM 1299 C CA . PRO A 1 165 ? 1.505 0.065 -11.106 1.00 95.75 165 PRO A CA 1
ATOM 1300 C C . PRO A 1 165 ? 2.094 0.953 -10.002 1.00 95.75 165 PRO A C 1
ATOM 1302 O O . PRO A 1 165 ? 1.370 1.610 -9.250 1.00 95.75 165 PRO A O 1
ATOM 1305 N N . LEU A 1 166 ? 3.420 0.977 -9.902 1.00 95.38 166 LEU A N 1
ATOM 1306 C CA . LEU A 1 166 ? 4.163 1.842 -8.991 1.00 95.38 166 LEU A CA 1
ATOM 1307 C C . LEU A 1 166 ? 4.672 3.056 -9.750 1.00 95.38 166 LEU A C 1
ATOM 1309 O O . LEU A 1 166 ? 5.320 2.906 -10.774 1.00 95.38 166 LEU A O 1
ATOM 1313 N N . ASP A 1 167 ? 4.436 4.256 -9.235 1.00 93.06 167 ASP A N 1
ATOM 1314 C CA . ASP A 1 167 ? 4.862 5.496 -9.881 1.00 93.06 167 ASP A CA 1
ATOM 1315 C C . ASP A 1 167 ? 6.318 5.884 -9.544 1.00 93.06 167 ASP A C 1
ATOM 1317 O O . ASP A 1 167 ? 7.020 5.237 -8.757 1.00 93.06 167 ASP A O 1
ATOM 1321 N N . THR A 1 168 ? 6.792 6.991 -10.121 1.00 93.06 168 THR A N 1
ATOM 1322 C CA . THR A 1 168 ? 8.109 7.565 -9.798 1.00 93.06 168 THR A CA 1
ATOM 1323 C C . THR A 1 168 ? 8.243 8.035 -8.356 1.00 93.06 168 THR A C 1
ATOM 1325 O O . THR A 1 168 ? 9.370 8.285 -7.930 1.00 93.06 168 THR A O 1
ATOM 1328 N N . ASN A 1 169 ? 7.163 8.187 -7.584 1.00 92.00 169 ASN A N 1
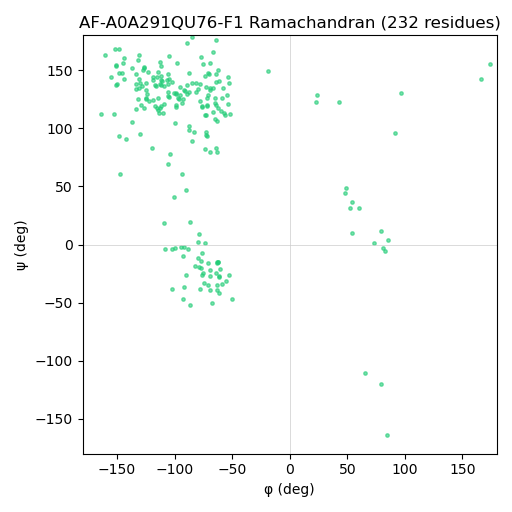ATOM 1329 C CA . ASN A 1 169 ? 7.268 8.508 -6.163 1.00 92.00 169 ASN A CA 1
ATOM 1330 C C . ASN A 1 169 ? 7.717 7.281 -5.373 1.00 92.00 169 ASN A C 1
ATOM 1332 O O . ASN A 1 169 ? 8.488 7.429 -4.425 1.00 92.00 169 ASN A O 1
ATOM 1336 N N . ARG A 1 170 ? 7.317 6.082 -5.808 1.00 93.06 170 ARG A N 1
ATOM 1337 C CA . ARG A 1 170 ? 7.613 4.816 -5.130 1.00 93.06 170 ARG A CA 1
ATOM 1338 C C . ARG A 1 170 ? 8.884 4.133 -5.607 1.00 93.06 170 ARG A C 1
ATOM 1340 O O . ARG A 1 170 ? 9.600 3.577 -4.775 1.00 93.06 170 ARG A O 1
ATOM 1347 N N . VAL A 1 171 ? 9.201 4.192 -6.900 1.00 96.31 171 VAL A N 1
ATOM 1348 C CA . VAL A 1 171 ? 10.384 3.517 -7.460 1.00 96.31 171 VAL A CA 1
ATOM 1349 C C . VAL A 1 171 ? 11.421 4.495 -8.003 1.00 96.31 171 VAL A C 1
ATOM 1351 O O . VAL A 1 171 ? 11.106 5.588 -8.476 1.00 96.31 171 VAL A O 1
ATOM 1354 N N . ARG A 1 172 ? 12.690 4.098 -7.923 1.00 97.12 172 ARG A N 1
ATOM 1355 C CA . ARG A 1 172 ? 13.819 4.742 -8.598 1.00 97.12 172 ARG A CA 1
ATOM 1356 C C . ARG A 1 172 ? 14.364 3.799 -9.663 1.00 97.12 172 ARG A C 1
ATOM 1358 O O . ARG A 1 172 ? 14.528 2.610 -9.397 1.00 97.12 172 ARG A O 1
ATOM 1365 N N . PHE A 1 173 ? 14.685 4.354 -10.827 1.00 98.00 173 PHE A N 1
ATOM 1366 C CA . PHE A 1 173 ? 15.302 3.614 -11.920 1.00 98.00 173 PHE A CA 1
ATOM 1367 C C . PHE A 1 173 ? 16.801 3.881 -12.019 1.00 98.00 173 PHE A C 1
ATOM 1369 O O . PHE A 1 173 ? 17.252 5.022 -11.920 1.00 98.00 173 PHE A O 1
ATOM 1376 N N . GLU A 1 174 ? 17.550 2.822 -12.296 1.00 97.69 174 GLU A N 1
ATOM 1377 C CA . GLU A 1 174 ? 18.939 2.862 -12.742 1.00 97.69 174 GLU A CA 1
ATOM 1378 C C . GLU A 1 174 ? 19.040 2.128 -14.078 1.00 97.69 174 GLU A C 1
ATOM 1380 O O . GLU A 1 174 ? 18.292 1.186 -14.342 1.00 97.69 174 GLU A O 1
ATOM 1385 N N . LYS A 1 175 ? 19.957 2.562 -14.941 1.00 97.88 175 LYS A N 1
ATOM 1386 C CA . LYS A 1 175 ? 20.072 2.052 -16.309 1.00 97.88 175 LYS A CA 1
ATOM 1387 C C . LYS A 1 175 ? 21.519 2.009 -16.769 1.00 97.88 175 LYS A C 1
ATOM 1389 O O . LYS A 1 175 ? 22.308 2.888 -16.428 1.00 97.88 175 LYS A O 1
ATOM 1394 N N . SER A 1 176 ? 21.828 1.035 -17.615 1.00 97.88 176 SER A N 1
ATOM 1395 C CA . SER A 1 176 ? 23.142 0.898 -18.264 1.00 97.88 176 SER A CA 1
ATOM 1396 C C . SER A 1 176 ? 23.336 1.855 -19.450 1.00 97.88 176 SER A C 1
ATOM 1398 O O . SER A 1 176 ? 24.405 2.437 -19.589 1.00 97.88 176 SER A O 1
ATOM 1400 N N . ALA A 1 177 ? 22.300 2.103 -20.260 1.00 96.62 177 ALA A N 1
ATOM 1401 C CA . ALA A 1 177 ? 22.346 3.000 -21.422 1.00 96.62 177 ALA A CA 1
ATOM 1402 C C . ALA A 1 177 ? 21.024 3.766 -21.619 1.00 96.62 177 ALA A C 1
ATOM 1404 O O . ALA A 1 177 ? 19.993 3.380 -21.074 1.00 96.62 177 ALA A O 1
ATOM 1405 N N . GLY A 1 178 ? 21.061 4.875 -22.368 1.00 95.81 178 GLY A N 1
ATOM 1406 C CA . GLY A 1 178 ? 19.904 5.754 -22.596 1.00 95.81 178 GLY A CA 1
ATOM 1407 C C . GLY A 1 178 ? 19.677 6.805 -21.499 1.00 95.81 178 GLY A C 1
ATOM 1408 O O . GLY A 1 178 ? 20.573 7.093 -20.698 1.00 95.81 178 GLY A O 1
ATOM 1409 N N . LYS A 1 179 ? 18.481 7.397 -21.474 1.00 97.06 179 LYS A N 1
ATOM 1410 C CA . LYS A 1 179 ? 18.034 8.428 -20.521 1.00 97.06 179 LYS A CA 1
ATOM 1411 C C . LYS A 1 179 ? 16.677 8.037 -19.929 1.00 97.06 179 LYS A C 1
ATOM 1413 O O . LYS A 1 179 ? 15.820 7.565 -20.668 1.00 97.06 179 LYS A O 1
ATOM 1418 N N . ILE A 1 180 ? 16.491 8.260 -18.627 1.00 96.94 180 ILE A N 1
ATOM 1419 C CA . ILE A 1 180 ? 15.192 8.106 -17.952 1.00 96.94 180 ILE A CA 1
ATOM 1420 C C . ILE A 1 180 ? 14.503 9.468 -17.890 1.00 96.94 180 ILE A C 1
ATOM 1422 O O . ILE A 1 180 ? 15.106 10.444 -17.444 1.00 96.94 180 ILE A O 1
ATOM 1426 N N . ILE A 1 181 ? 13.248 9.532 -18.329 1.00 94.94 181 ILE A N 1
ATOM 1427 C CA . ILE A 1 181 ? 12.402 10.727 -18.312 1.00 94.94 181 ILE A CA 1
ATOM 1428 C C . ILE A 1 181 ? 11.066 10.329 -17.680 1.00 94.94 181 ILE A C 1
ATOM 1430 O O . ILE A 1 181 ? 10.187 9.786 -18.343 1.00 94.94 181 ILE A O 1
ATOM 1434 N N . GLY A 1 182 ? 10.920 10.558 -16.373 1.00 93.50 182 GLY A N 1
ATOM 1435 C CA . GLY A 1 182 ? 9.782 10.029 -15.618 1.00 93.50 182 GLY A CA 1
ATOM 1436 C C . GLY A 1 182 ? 9.825 8.500 -15.575 1.00 93.50 182 GLY A C 1
ATOM 1437 O O . GLY A 1 182 ? 10.703 7.928 -14.932 1.00 93.50 182 GLY A O 1
ATOM 1438 N N . HIS A 1 183 ? 8.884 7.854 -16.263 1.00 95.44 183 HIS A N 1
ATOM 1439 C CA . HIS A 1 183 ? 8.835 6.397 -16.456 1.00 95.44 183 HIS A CA 1
ATOM 1440 C C . HIS A 1 183 ? 9.372 5.938 -17.810 1.00 95.44 183 HIS A C 1
ATOM 1442 O O . HIS A 1 183 ? 9.465 4.740 -18.051 1.00 95.44 183 HIS A O 1
ATOM 1448 N N . ASP A 1 184 ? 9.758 6.859 -18.687 1.00 96.75 184 ASP A N 1
ATOM 1449 C CA . ASP A 1 184 ? 10.207 6.495 -20.023 1.00 96.75 184 ASP A CA 1
ATOM 1450 C C . ASP A 1 184 ? 11.719 6.287 -20.062 1.00 96.75 184 ASP A C 1
ATOM 1452 O O . ASP A 1 184 ? 12.493 7.140 -19.622 1.00 96.75 184 ASP A O 1
ATOM 1456 N N . LEU A 1 185 ? 12.148 5.188 -20.672 1.00 97.44 185 LEU A N 1
ATOM 1457 C CA . LEU A 1 185 ? 13.507 4.983 -21.145 1.00 97.44 185 LEU A CA 1
ATOM 1458 C C . LEU A 1 185 ? 13.604 5.413 -22.611 1.00 97.44 185 LEU A C 1
ATOM 1460 O O . LEU A 1 185 ? 12.881 4.912 -23.468 1.00 97.44 185 LEU A O 1
ATOM 1464 N N . LEU A 1 186 ? 14.541 6.306 -22.909 1.00 96.94 186 LEU A N 1
ATOM 1465 C CA . LEU A 1 186 ? 14.890 6.704 -24.269 1.00 96.94 186 LEU A CA 1
ATOM 1466 C C . LEU A 1 186 ? 16.327 6.280 -24.572 1.00 96.94 186 LEU A C 1
ATOM 1468 O O . LEU A 1 186 ? 17.266 6.763 -23.934 1.00 96.94 186 LEU A O 1
ATOM 1472 N N . VAL A 1 187 ? 16.505 5.404 -25.559 1.00 95.88 187 VAL A N 1
ATOM 1473 C CA . VAL A 1 187 ? 17.830 5.037 -26.077 1.00 95.88 187 VAL A CA 1
ATOM 1474 C C . VAL A 1 187 ? 18.121 5.886 -27.307 1.00 95.88 187 VAL A C 1
ATOM 1476 O O . VAL A 1 187 ? 17.318 5.927 -28.235 1.00 95.88 187 VAL A O 1
ATOM 1479 N N . ASP A 1 188 ? 19.247 6.592 -27.291 1.00 92.62 188 ASP A N 1
ATOM 1480 C CA . ASP A 1 188 ? 19.646 7.482 -28.381 1.00 92.62 188 ASP A CA 1
ATOM 1481 C C . ASP A 1 188 ? 19.965 6.674 -29.656 1.00 92.62 188 ASP A C 1
ATOM 1483 O O . ASP A 1 188 ? 20.675 5.672 -29.549 1.00 92.62 188 ASP A O 1
ATOM 1487 N N . PRO A 1 189 ? 19.484 7.073 -30.851 1.00 90.44 189 PRO A N 1
ATOM 1488 C CA . PRO A 1 189 ? 19.858 6.442 -32.119 1.00 90.44 189 PRO A CA 1
ATOM 1489 C C . PRO A 1 189 ? 21.357 6.337 -32.382 1.00 90.44 189 PRO A C 1
ATOM 1491 O O . PRO A 1 189 ? 21.771 5.430 -33.100 1.00 90.44 189 PRO A O 1
ATOM 1494 N N . MET A 1 190 ? 22.169 7.219 -31.795 1.00 89.56 190 MET A N 1
ATOM 1495 C CA . MET A 1 190 ? 23.627 7.171 -31.925 1.00 89.56 190 MET A CA 1
ATOM 1496 C C . MET A 1 190 ? 24.263 5.994 -31.169 1.00 89.56 190 MET A C 1
ATOM 1498 O O . MET A 1 190 ? 25.401 5.648 -31.454 1.00 89.56 190 MET A O 1
ATOM 1502 N N . LEU A 1 191 ? 23.540 5.353 -30.242 1.00 86.00 191 LEU A N 1
ATOM 1503 C CA . LEU A 1 191 ? 23.998 4.187 -29.471 1.00 86.00 191 LEU A CA 1
ATOM 1504 C C . LEU A 1 191 ? 23.650 2.870 -30.182 1.00 86.00 191 LEU A C 1
ATOM 1506 O O . LEU A 1 191 ? 23.087 1.949 -29.584 1.00 86.00 191 LEU A O 1
ATOM 1510 N N . SER A 1 192 ? 23.933 2.801 -31.482 1.00 82.06 192 SER A N 1
ATOM 1511 C CA . SER A 1 192 ? 23.527 1.687 -32.348 1.00 82.06 192 SER A CA 1
ATOM 1512 C C . SER A 1 192 ? 24.160 0.345 -31.963 1.00 82.06 192 SER A C 1
ATOM 1514 O O . SER A 1 192 ? 23.578 -0.705 -32.194 1.00 82.06 192 SER A O 1
ATOM 1516 N N . GLU A 1 193 ? 25.314 0.365 -31.302 1.00 89.06 193 GLU A N 1
ATOM 1517 C CA . GLU A 1 193 ? 26.030 -0.812 -30.813 1.00 89.06 193 GLU A CA 1
ATOM 1518 C C . GLU A 1 193 ? 25.426 -1.429 -29.540 1.00 89.06 193 GLU A C 1
ATOM 1520 O O . GLU A 1 193 ? 25.750 -2.568 -29.182 1.00 89.06 193 GLU A O 1
ATOM 1525 N N . VAL A 1 194 ? 24.536 -0.713 -28.844 1.00 92.50 194 VAL A N 1
ATOM 1526 C CA . VAL A 1 194 ? 23.890 -1.209 -27.626 1.00 92.50 194 VAL A CA 1
ATOM 1527 C C . VAL A 1 194 ? 22.864 -2.274 -27.999 1.00 92.50 194 VAL A C 1
ATOM 1529 O O . VAL A 1 194 ? 21.823 -1.980 -28.578 1.00 92.50 194 VAL A O 1
ATOM 1532 N N . LYS A 1 195 ? 23.144 -3.528 -27.628 1.00 95.38 195 LYS A N 1
ATOM 1533 C CA . LYS A 1 195 ? 22.258 -4.680 -27.886 1.00 95.38 195 LYS A CA 1
ATOM 1534 C C . LYS A 1 195 ? 21.245 -4.939 -26.774 1.00 95.38 195 LYS A C 1
ATOM 1536 O O . LYS A 1 195 ? 20.193 -5.512 -27.033 1.00 95.38 195 LYS A O 1
ATOM 1541 N N . PHE A 1 196 ? 21.564 -4.528 -25.550 1.00 96.62 196 PHE A N 1
ATOM 1542 C CA . PHE A 1 196 ? 20.723 -4.708 -24.370 1.00 96.62 196 PHE A CA 1
ATOM 1543 C C . PHE A 1 196 ? 20.848 -3.494 -23.460 1.00 96.62 196 PHE A C 1
ATOM 1545 O O . PHE A 1 196 ? 21.945 -2.966 -23.273 1.00 96.62 196 PHE A O 1
ATOM 1552 N N . VAL A 1 197 ? 19.742 -3.099 -22.838 1.00 97.50 197 VAL A N 1
ATOM 1553 C CA . VAL A 1 197 ? 19.736 -2.138 -21.740 1.00 97.50 197 VAL A CA 1
ATOM 1554 C C . VAL A 1 197 ? 19.297 -2.852 -20.473 1.00 97.50 197 VAL A C 1
ATOM 1556 O O . VAL A 1 197 ? 18.145 -3.252 -20.332 1.00 97.50 197 VAL A O 1
ATOM 1559 N N . LYS A 1 198 ? 20.227 -2.976 -19.528 1.00 98.25 198 LYS A N 1
ATOM 1560 C CA . LYS A 1 198 ? 19.920 -3.342 -18.144 1.00 98.25 198 LYS A CA 1
ATOM 1561 C C . LYS A 1 198 ? 19.224 -2.175 -17.454 1.00 98.25 198 LYS A C 1
ATOM 1563 O O . LYS A 1 198 ? 19.795 -1.076 -17.442 1.00 98.25 198 LYS A O 1
ATOM 1568 N N . VAL A 1 199 ? 18.055 -2.419 -16.873 1.00 98.19 199 VAL A N 1
ATOM 1569 C CA . VAL A 1 199 ? 17.287 -1.467 -16.063 1.00 98.19 199 VAL A CA 1
ATOM 1570 C C . VAL A 1 199 ? 16.998 -2.092 -14.704 1.00 98.19 199 VAL A C 1
ATOM 1572 O O . VAL A 1 199 ? 16.449 -3.190 -14.625 1.00 98.19 199 VAL A O 1
ATOM 1575 N N . ARG A 1 200 ? 17.351 -1.393 -13.627 1.00 98.44 200 ARG A N 1
ATOM 1576 C CA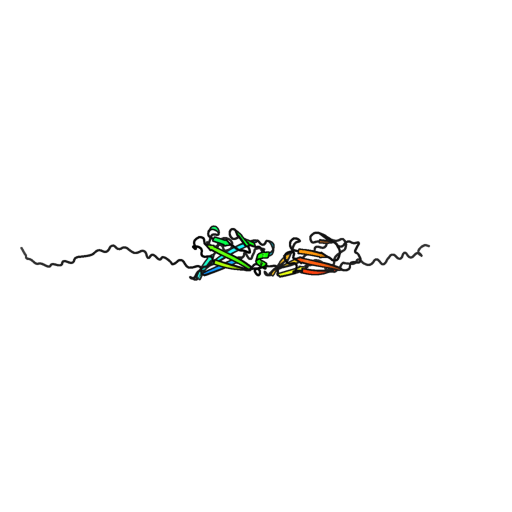 . ARG A 1 200 ? 16.992 -1.760 -12.254 1.00 98.44 200 ARG A CA 1
ATOM 1577 C C . ARG A 1 200 ? 15.894 -0.830 -11.762 1.00 98.44 200 ARG A C 1
ATOM 1579 O O . ARG A 1 200 ? 16.035 0.385 -11.877 1.00 98.44 200 ARG A O 1
ATOM 1586 N N . ALA A 1 201 ? 14.839 -1.396 -11.193 1.00 98.31 201 ALA A N 1
ATOM 1587 C CA . ALA A 1 201 ? 13.864 -0.668 -10.396 1.00 98.31 201 ALA A CA 1
ATOM 1588 C C . ALA A 1 201 ? 14.088 -1.003 -8.919 1.00 98.31 201 ALA A C 1
ATOM 1590 O O . ALA A 1 201 ? 14.135 -2.178 -8.556 1.00 98.31 201 ALA A O 1
ATOM 1591 N N . THR A 1 202 ? 14.220 0.020 -8.080 1.00 98.25 202 THR A N 1
ATOM 1592 C CA . THR A 1 202 ? 14.410 -0.123 -6.630 1.00 98.25 202 THR A CA 1
ATOM 1593 C C . THR A 1 202 ? 13.333 0.664 -5.901 1.00 98.25 202 THR A C 1
ATOM 1595 O O . THR A 1 202 ? 13.082 1.828 -6.234 1.00 98.25 202 THR A O 1
ATOM 1598 N N . LEU A 1 203 ? 12.701 0.054 -4.900 1.00 95.81 203 LEU A N 1
ATOM 1599 C CA . LEU A 1 203 ? 11.719 0.737 -4.066 1.00 95.81 203 LEU A CA 1
ATOM 1600 C C . LEU A 1 203 ? 12.414 1.793 -3.194 1.00 95.81 203 LEU A C 1
ATOM 1602 O O . LEU A 1 203 ? 13.426 1.526 -2.550 1.00 95.81 203 LEU A O 1
ATOM 1606 N N . LYS A 1 204 ? 11.875 3.014 -3.143 1.00 93.62 204 LYS A N 1
ATOM 1607 C CA . LYS A 1 204 ? 12.493 4.101 -2.366 1.00 93.62 204 LYS A CA 1
ATOM 1608 C C . LYS A 1 204 ? 12.366 3.904 -0.857 1.00 93.62 204 LYS A C 1
ATOM 1610 O O . LYS A 1 204 ? 13.282 4.267 -0.129 1.00 93.62 204 LYS A O 1
ATOM 1615 N N . SER A 1 205 ? 11.253 3.334 -0.395 1.00 89.19 205 SER A N 1
ATOM 1616 C CA . SER A 1 205 ? 11.018 3.041 1.027 1.00 89.19 205 SER A CA 1
ATOM 1617 C C . SER A 1 205 ? 11.769 1.801 1.518 1.00 89.19 205 SER A C 1
ATOM 1619 O O . SER A 1 205 ? 11.964 1.633 2.723 1.00 89.19 205 SER A O 1
ATOM 1621 N N . ASP A 1 206 ? 12.177 0.923 0.599 1.00 91.25 206 ASP A N 1
ATOM 1622 C CA . ASP A 1 206 ? 12.943 -0.283 0.897 1.00 91.25 206 ASP A CA 1
ATOM 1623 C C . ASP A 1 206 ? 13.991 -0.562 -0.188 1.00 91.25 206 ASP A C 1
ATOM 1625 O O . ASP A 1 206 ? 13.708 -1.253 -1.169 1.00 91.25 206 ASP A O 1
ATOM 1629 N N . PRO A 1 207 ? 15.220 -0.045 -0.030 1.00 93.00 207 PRO A N 1
ATOM 1630 C CA . PRO A 1 207 ? 16.273 -0.251 -1.016 1.00 93.00 207 PRO A CA 1
ATOM 1631 C C . PRO A 1 207 ? 16.693 -1.715 -1.216 1.00 93.00 207 PRO A C 1
ATOM 1633 O O . PRO A 1 207 ? 17.363 -2.004 -2.206 1.00 93.00 207 PRO A O 1
ATOM 1636 N N . GLN A 1 208 ? 16.325 -2.632 -0.309 1.00 93.56 208 GLN A N 1
ATOM 1637 C CA . GLN A 1 208 ? 16.578 -4.067 -0.484 1.00 93.56 208 GLN A CA 1
ATOM 1638 C C . GLN A 1 208 ? 15.611 -4.691 -1.500 1.00 93.56 208 GLN A C 1
ATOM 1640 O O . GLN A 1 208 ? 15.951 -5.672 -2.161 1.00 93.56 208 GLN A O 1
ATOM 1645 N N . MET A 1 209 ? 14.433 -4.092 -1.691 1.00 95.81 209 MET A N 1
ATOM 1646 C CA . MET A 1 209 ? 13.469 -4.513 -2.699 1.00 95.81 209 MET A CA 1
ATOM 1647 C C . MET A 1 209 ? 13.832 -3.901 -4.057 1.00 95.81 209 MET A C 1
ATOM 1649 O O . MET A 1 209 ? 13.495 -2.755 -4.370 1.00 95.81 209 MET A O 1
ATOM 1653 N N . SER A 1 210 ? 14.531 -4.683 -4.882 1.00 97.88 210 SER A N 1
ATOM 1654 C CA . SER A 1 210 ? 14.881 -4.294 -6.248 1.00 97.88 210 SER A CA 1
ATOM 1655 C C . SER A 1 210 ? 14.689 -5.432 -7.243 1.00 97.88 210 SER A C 1
ATOM 1657 O O . SER A 1 210 ? 14.824 -6.605 -6.900 1.00 97.88 210 SER A O 1
ATOM 1659 N N . ILE A 1 211 ? 14.404 -5.073 -8.492 1.00 98.25 211 ILE A N 1
ATOM 1660 C CA . ILE A 1 211 ? 14.302 -6.004 -9.614 1.00 98.25 211 ILE A CA 1
ATOM 1661 C C . ILE A 1 211 ? 15.125 -5.481 -10.790 1.00 98.25 211 ILE A C 1
ATOM 1663 O O . ILE A 1 211 ? 15.189 -4.274 -11.035 1.00 98.25 211 ILE A O 1
ATOM 1667 N N . LEU A 1 212 ? 15.779 -6.390 -11.509 1.00 98.06 212 LEU A N 1
ATOM 1668 C CA . LEU A 1 212 ? 16.566 -6.091 -12.702 1.00 98.06 212 LEU A CA 1
ATOM 1669 C C . LEU A 1 212 ? 15.863 -6.671 -13.928 1.00 98.06 212 LEU A C 1
ATOM 1671 O O . LEU A 1 212 ? 15.348 -7.786 -13.882 1.00 98.06 212 LEU A O 1
ATOM 1675 N N . SER A 1 213 ? 15.887 -5.938 -15.034 1.00 97.62 213 SER A N 1
ATOM 1676 C CA . SER A 1 213 ? 15.500 -6.449 -16.339 1.00 97.62 213 SER A CA 1
ATOM 1677 C C . SER A 1 213 ? 16.552 -6.107 -17.383 1.00 97.62 213 SER A C 1
ATOM 1679 O O . SER A 1 213 ? 17.032 -4.976 -17.446 1.00 97.62 213 SER A O 1
ATOM 1681 N N . ASP A 1 214 ? 16.891 -7.093 -18.207 1.00 97.25 214 ASP A N 1
ATOM 1682 C CA . ASP A 1 214 ? 17.738 -6.929 -19.381 1.00 97.25 214 ASP A CA 1
ATOM 1683 C C . ASP A 1 214 ? 16.831 -6.835 -20.613 1.00 97.25 214 ASP A C 1
ATOM 1685 O O . ASP A 1 214 ? 16.267 -7.836 -21.050 1.00 97.25 214 ASP A O 1
ATOM 1689 N N . ILE A 1 215 ? 16.659 -5.626 -21.154 1.00 97.00 215 ILE A N 1
ATOM 1690 C CA . ILE A 1 215 ? 15.741 -5.375 -22.270 1.00 97.00 215 ILE A CA 1
ATOM 1691 C C . ILE A 1 215 ? 16.546 -5.335 -23.578 1.00 97.00 215 ILE A C 1
ATOM 1693 O O . ILE A 1 215 ? 17.438 -4.489 -23.707 1.00 97.00 215 ILE A O 1
ATOM 1697 N N . PRO A 1 216 ? 16.270 -6.209 -24.560 1.00 96.94 216 PRO A N 1
ATOM 1698 C CA . PRO A 1 216 ? 16.941 -6.175 -25.857 1.00 96.94 216 PRO A CA 1
ATOM 1699 C C . PRO A 1 216 ? 16.678 -4.863 -26.603 1.00 96.94 216 PRO A C 1
ATOM 1701 O O . PRO A 1 216 ? 15.612 -4.266 -26.478 1.00 96.94 216 PRO A O 1
ATOM 1704 N N . VAL A 1 217 ? 17.626 -4.426 -27.426 1.00 95.81 217 VAL A N 1
ATOM 1705 C CA . VAL A 1 217 ? 17.467 -3.288 -28.341 1.00 95.81 217 VAL A CA 1
ATOM 1706 C C . VAL A 1 217 ? 17.400 -3.825 -29.759 1.00 95.81 217 VAL A C 1
ATOM 1708 O O . VAL A 1 217 ? 18.336 -4.473 -30.238 1.00 95.81 217 VAL A O 1
ATOM 1711 N N . LYS A 1 218 ? 16.296 -3.539 -30.447 1.00 91.88 218 LYS A N 1
ATOM 1712 C CA . LYS A 1 218 ? 16.096 -3.941 -31.833 1.00 91.88 218 LYS A CA 1
ATOM 1713 C C . LYS A 1 218 ? 17.149 -3.2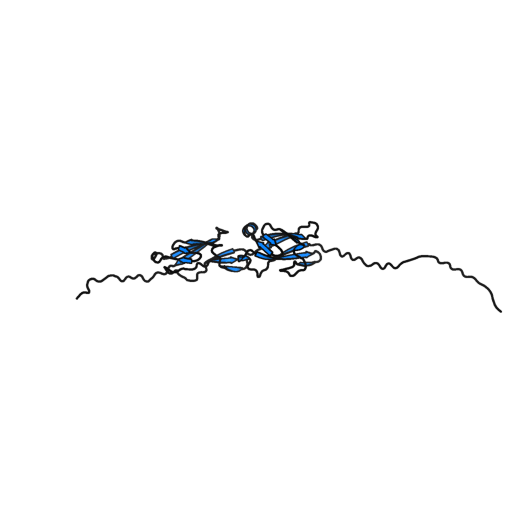76 -32.712 1.00 91.88 218 LYS A C 1
ATOM 1715 O O . LYS A 1 218 ? 17.177 -2.056 -32.850 1.00 91.88 218 LYS A O 1
ATOM 1720 N N . GLN A 1 219 ? 17.967 -4.110 -33.334 1.00 85.69 219 GLN A N 1
ATOM 1721 C CA . GLN A 1 219 ? 18.933 -3.693 -34.337 1.00 85.69 219 GLN A CA 1
ATOM 1722 C C . GLN A 1 219 ? 18.215 -3.533 -35.683 1.00 85.69 219 GLN A C 1
ATOM 1724 O O . GLN A 1 219 ? 17.335 -4.333 -36.023 1.00 85.69 219 GLN A O 1
ATOM 1729 N N . GLY A 1 220 ? 18.555 -2.489 -36.439 1.00 68.50 220 GLY A N 1
ATOM 1730 C CA . GLY A 1 220 ? 18.185 -2.417 -37.853 1.00 68.50 220 GLY A CA 1
ATOM 1731 C C . GLY A 1 220 ? 18.919 -3.501 -38.654 1.00 68.50 220 GLY A C 1
ATOM 1732 O O . GLY A 1 220 ? 19.883 -4.081 -38.145 1.00 68.50 220 GLY A O 1
ATOM 1733 N N . PRO A 1 221 ? 18.506 -3.802 -39.897 1.00 60.41 221 PRO A N 1
ATOM 1734 C CA . PRO A 1 221 ? 19.381 -4.547 -40.796 1.00 60.41 221 PRO A CA 1
ATOM 1735 C C . PRO A 1 221 ? 20.720 -3.797 -40.893 1.00 60.41 221 PRO A C 1
ATOM 1737 O O . PRO A 1 221 ? 20.721 -2.586 -41.111 1.00 60.41 221 PRO A O 1
ATOM 1740 N N . MET A 1 222 ? 21.851 -4.488 -40.685 1.00 43.66 222 MET A N 1
ATOM 1741 C CA . MET A 1 222 ? 23.154 -3.929 -41.057 1.00 43.66 222 MET A CA 1
ATOM 1742 C C . MET A 1 222 ? 23.081 -3.604 -42.547 1.00 43.66 222 MET A C 1
ATOM 1744 O O . MET A 1 222 ? 22.970 -4.523 -43.358 1.00 43.66 222 MET A O 1
ATOM 1748 N N . ASP A 1 223 ? 23.129 -2.329 -42.917 1.00 46.78 223 ASP A N 1
ATOM 1749 C CA . ASP A 1 223 ? 23.321 -1.968 -44.313 1.00 46.78 223 ASP A CA 1
ATOM 1750 C C . ASP A 1 223 ? 24.780 -2.266 -44.677 1.00 46.78 223 ASP A C 1
ATOM 1752 O O . ASP A 1 223 ? 25.688 -1.484 -44.406 1.00 46.78 223 ASP A O 1
ATOM 1756 N N . THR A 1 224 ? 25.034 -3.451 -45.230 1.00 44.72 224 THR A N 1
ATOM 1757 C CA . THR A 1 224 ? 26.336 -3.817 -45.803 1.00 44.72 224 THR A CA 1
ATOM 1758 C C . THR A 1 224 ? 26.539 -3.227 -47.204 1.00 44.72 224 THR A C 1
ATOM 1760 O O . THR A 1 224 ? 27.529 -3.542 -47.866 1.00 44.72 224 THR A O 1
ATOM 1763 N N . THR A 1 225 ? 25.660 -2.340 -47.677 1.00 45.84 225 THR A N 1
ATOM 1764 C CA . THR A 1 225 ? 25.655 -1.879 -49.068 1.00 45.84 225 THR A CA 1
ATOM 1765 C C . THR A 1 225 ? 26.198 -0.463 -49.212 1.00 45.84 225 THR A C 1
ATOM 1767 O O . THR A 1 225 ? 25.501 0.469 -49.599 1.00 45.84 225 THR A O 1
ATOM 1770 N N . THR A 1 226 ? 27.500 -0.279 -48.999 1.00 48.50 226 THR A N 1
ATOM 1771 C CA . THR A 1 226 ? 28.216 0.765 -49.752 1.00 48.50 226 THR A CA 1
ATOM 1772 C C . THR A 1 226 ? 29.667 0.381 -50.028 1.00 48.50 226 THR A C 1
ATOM 1774 O O . THR A 1 226 ? 30.600 1.088 -49.666 1.00 48.50 226 THR A O 1
ATOM 1777 N N . VAL A 1 227 ? 29.875 -0.719 -50.755 1.00 48.75 227 VAL A N 1
ATOM 1778 C CA . VAL A 1 227 ? 31.028 -0.776 -51.662 1.00 48.75 227 VAL A CA 1
ATOM 1779 C C . VAL A 1 227 ? 30.549 -0.178 -52.979 1.00 48.75 227 VAL A C 1
ATOM 1781 O O . VAL A 1 227 ? 29.855 -0.833 -53.753 1.00 48.75 227 VAL A O 1
ATOM 1784 N N . LYS A 1 228 ? 30.858 1.102 -53.218 1.00 50.69 228 LYS A N 1
ATOM 1785 C CA . LYS A 1 228 ? 30.790 1.649 -54.577 1.00 50.69 228 LYS A CA 1
ATOM 1786 C C . LYS A 1 228 ? 31.818 0.884 -55.404 1.00 50.69 228 LYS A C 1
ATOM 1788 O O . LYS A 1 228 ? 33.012 1.091 -55.217 1.00 50.69 228 LYS A O 1
ATOM 1793 N N . ASP A 1 229 ? 31.353 -0.008 -56.270 1.00 55.97 229 ASP A N 1
ATOM 1794 C CA . ASP A 1 229 ? 32.173 -0.614 -57.316 1.00 55.97 229 ASP A CA 1
ATOM 1795 C C . ASP A 1 229 ? 32.701 0.512 -58.231 1.00 55.97 229 ASP A C 1
ATOM 1797 O O . ASP A 1 229 ? 31.894 1.200 -58.868 1.00 55.97 229 ASP A O 1
ATOM 1801 N N . PRO A 1 230 ? 34.023 0.761 -58.286 1.00 55.47 230 PRO A N 1
ATOM 1802 C CA . PRO A 1 230 ? 34.584 1.839 -59.090 1.00 55.47 230 PRO A CA 1
ATOM 1803 C C . PRO A 1 230 ? 34.574 1.550 -60.604 1.00 55.47 230 PRO A C 1
ATOM 1805 O O . PRO A 1 230 ? 35.025 2.399 -61.368 1.00 55.47 230 PRO A O 1
ATOM 1808 N N . PHE A 1 231 ? 34.058 0.404 -61.071 1.00 59.66 231 PHE A N 1
ATOM 1809 C CA . PHE A 1 231 ? 34.166 -0.020 -62.476 1.00 59.66 231 PHE A CA 1
ATOM 1810 C C . PHE A 1 231 ? 32.878 0.017 -63.314 1.00 59.66 231 PHE A C 1
ATOM 1812 O O . PHE A 1 231 ? 32.843 -0.558 -64.404 1.00 59.66 231 PHE A O 1
ATOM 1819 N N . ARG A 1 232 ? 31.835 0.750 -62.908 1.00 50.50 232 ARG A N 1
ATOM 1820 C CA . ARG A 1 232 ? 30.705 1.058 -63.812 1.00 50.50 232 ARG A CA 1
ATOM 1821 C C . ARG A 1 232 ? 30.746 2.492 -64.325 1.00 50.50 232 ARG A C 1
ATOM 1823 O O . ARG A 1 232 ? 29.997 3.356 -63.884 1.00 50.50 232 ARG A O 1
ATOM 1830 N N . GLY A 1 233 ? 31.616 2.690 -65.309 1.00 47.16 233 GLY A N 1
ATOM 1831 C CA . GLY A 1 233 ? 31.594 3.812 -66.240 1.00 47.16 233 GLY A CA 1
ATOM 1832 C C . GLY A 1 233 ? 32.141 3.362 -67.594 1.00 47.16 233 GLY A C 1
ATOM 1833 O O . GLY A 1 233 ? 33.352 3.351 -67.798 1.00 47.16 233 GLY A O 1
ATOM 1834 N N . ARG A 1 234 ? 31.246 2.953 -68.494 1.00 41.59 234 ARG A N 1
ATOM 1835 C CA . ARG A 1 234 ? 31.422 3.030 -69.947 1.00 41.59 234 ARG A CA 1
ATOM 1836 C C . ARG A 1 234 ? 30.150 3.615 -70.528 1.00 41.59 234 ARG A C 1
ATOM 1838 O O . ARG A 1 234 ? 29.075 3.213 -70.029 1.00 41.59 234 ARG A O 1
#

Radius of gyration: 39.14 Å; Cα contacts (8 Å, |Δi|>4): 408; chains: 1; bounding box: 129×24×145 Å

Mean predicted aligned error: 11.23 Å

Secondary structure (DSSP, 8-state):
----------------------------PPPPEEEEEEEE-SSS-HHHHSEEEEEEEEEETTS-EEEBSGGG--SB-GGGEEEE-SSEEEETTEEEE-HHHHHHTTTEEEEEEEETTSTT-EEEEEEE---EEEEEE--SSSSB-TTSEEE--EEEEETTS-EEE--TTTEEEEESSSEEETTEEE--TT-TT--EEEEEEEESS-TT-EEEEEEEBPPPP--------TT---

Solvent-accessible surface area (backbone atoms only — not comparable to full-atom values): 14287 Å² total; per-residue (Å²): 132,88,82,84,89,84,90,86,86,83,89,81,85,87,83,88,82,83,88,76,78,75,74,81,81,74,74,70,76,78,74,49,77,71,50,51,44,60,44,72,53,80,89,48,64,42,84,80,65,41,40,44,45,31,26,43,40,38,33,29,73,81,70,50,73,52,30,21,32,74,79,61,69,26,85,45,53,57,91,49,48,47,69,49,37,93,21,36,51,71,57,84,48,31,36,42,53,38,64,68,55,12,52,78,48,79,36,29,37,51,36,46,38,30,45,76,84,50,80,84,52,71,44,66,36,66,33,82,53,68,45,82,71,49,69,45,79,59,73,92,62,86,50,45,48,62,69,40,77,40,72,63,44,34,32,35,37,28,71,74,73,50,73,44,79,54,52,74,87,48,38,46,80,48,66,75,63,61,48,78,58,88,56,25,41,33,34,55,62,87,54,69,84,54,54,60,35,45,36,36,44,28,31,67,94,41,75,86,51,60,43,78,45,78,41,34,36,59,73,72,83,81,82,81,82,76,77,78,72,90,80,84,79,131

Sequence (234 aa):
MLGYINKQLIIICLLSAGMLICWPNHLAAQAKVLSIEAVLDKEAVVELYDQTSIGFIFHYDDGSCVKTEGLLKGPIRWKHLSVSSPQARFKNGVILINREASRANHHQVHFDIEAKDAKGKVLACDLAIPYLDSIRFNHYTDSLKLGIRYYLNVEGIFSSGKIFPLDTNRVRFEKSAGKIIGHDLLVDPMLSEVKFVKVRATLKSDPQMSILSDIPVKQGPMDTTTVKDPFRGR

Organism: NCBI:txid2029983

Foldseek 3Di:
DDDDDDDDDDDDDDDDDDPPPDDPPPPPPDFAFDAKDKDWDPPDPCAPQQKGFMKMWTATPVRDIFIEPDPVNGDNFPVQKDKDWPQWDDDRRMTRGNPLSCVVVVQKIKMWMDGNPNVPDTHIDIDHDKYFDAKDWDAPDQAAEAQDWGFTWMWTQIPSRDIDTDFPVFKDKDKDAADDDGRTGHHHPVVLVDQWMKMKIATPSHRVHIDIDIGGHDHDPPPPPPPPPPPPDD